Protein AF-A0A4Q4BS29-F1 (afdb_monomer_lite)

Structure (mmCIF, N/CA/C/O backbone):
data_AF-A0A4Q4BS29-F1
#
_entry.id   AF-A0A4Q4BS29-F1
#
loop_
_atom_site.group_PDB
_atom_site.id
_atom_site.type_symbol
_atom_site.label_atom_id
_atom_site.label_alt_id
_atom_site.label_comp_id
_atom_site.label_asym_id
_atom_site.label_entity_id
_atom_site.label_seq_id
_atom_site.pdbx_PDB_ins_code
_atom_site.Cartn_x
_atom_site.Cartn_y
_atom_site.Cartn_z
_atom_site.occupancy
_atom_site.B_iso_or_equiv
_atom_site.auth_seq_id
_atom_site.auth_comp_id
_atom_site.auth_asym_id
_atom_site.auth_atom_id
_atom_site.pdbx_PDB_model_num
ATOM 1 N N . LEU A 1 1 ? -26.589 0.036 13.277 1.00 91.25 1 LEU A N 1
ATOM 2 C CA . LEU A 1 1 ? -25.520 -0.810 12.686 1.00 91.25 1 LEU A CA 1
ATOM 3 C C . LEU A 1 1 ? -24.390 0.120 12.302 1.00 91.25 1 LEU A C 1
ATOM 5 O O . LEU A 1 1 ? -24.646 1.030 11.526 1.00 91.25 1 LEU A O 1
ATOM 9 N N . LEU A 1 2 ? -23.192 -0.095 12.835 1.00 96.00 2 LEU A N 1
ATOM 10 C CA . LEU A 1 2 ? -22.021 0.700 12.477 1.00 96.00 2 LEU A CA 1
ATOM 11 C C . LEU A 1 2 ? -21.311 0.075 11.279 1.00 96.00 2 LEU A C 1
ATOM 13 O O . LEU A 1 2 ? -21.154 -1.146 11.205 1.00 96.00 2 LEU A O 1
ATOM 17 N N . VAL A 1 3 ? -20.894 0.919 10.343 1.00 95.81 3 VAL A N 1
ATOM 18 C CA . VAL A 1 3 ? -20.144 0.510 9.158 1.00 95.81 3 VAL A CA 1
ATOM 19 C C . VAL A 1 3 ? -19.031 1.511 8.873 1.00 95.81 3 VAL A C 1
ATOM 21 O O . VAL A 1 3 ? -19.189 2.705 9.101 1.00 95.81 3 VAL A O 1
ATOM 24 N N . GLN A 1 4 ? -17.917 1.023 8.340 1.00 96.31 4 GLN A N 1
ATOM 25 C CA . GLN A 1 4 ? -16.789 1.837 7.897 1.00 96.31 4 GLN A CA 1
ATOM 26 C C . GLN A 1 4 ? -16.570 1.641 6.400 1.00 96.31 4 GLN A C 1
ATOM 28 O O . GLN A 1 4 ? -16.575 0.509 5.908 1.00 96.31 4 GLN A O 1
ATOM 33 N N . VAL A 1 5 ? -16.344 2.735 5.671 1.00 93.94 5 VAL A N 1
ATOM 34 C CA . VAL A 1 5 ? -15.927 2.676 4.265 1.00 93.94 5 VAL A CA 1
ATOM 35 C C . VAL A 1 5 ? -14.553 2.013 4.181 1.00 93.94 5 VAL A C 1
ATOM 37 O O . VAL A 1 5 ? -13.592 2.450 4.808 1.00 93.94 5 VAL A O 1
ATOM 40 N N . SER A 1 6 ? -14.471 0.934 3.408 1.00 89.62 6 SER A N 1
ATOM 41 C CA . SER A 1 6 ? -13.276 0.083 3.309 1.00 89.62 6 SER A CA 1
ATOM 42 C C . SER A 1 6 ? -12.409 0.374 2.082 1.00 89.62 6 SER A C 1
ATOM 44 O O . SER A 1 6 ? -11.293 -0.139 1.981 1.00 89.62 6 SER A O 1
ATOM 46 N N . GLY A 1 7 ? -12.902 1.195 1.153 1.00 87.12 7 GLY A N 1
ATOM 47 C CA . GLY A 1 7 ? -12.191 1.555 -0.066 1.00 87.12 7 GLY A CA 1
ATOM 48 C C . GLY A 1 7 ? -13.059 2.324 -1.061 1.00 87.12 7 GLY A C 1
ATOM 49 O O . GLY A 1 7 ? -14.243 2.559 -0.803 1.00 87.12 7 GLY A O 1
ATOM 50 N N . PRO A 1 8 ? -12.474 2.716 -2.202 1.00 85.88 8 PRO A N 1
ATOM 51 C CA . PRO A 1 8 ? -13.209 3.371 -3.272 1.00 85.88 8 PRO A CA 1
ATOM 52 C C . PRO A 1 8 ? -14.183 2.407 -3.963 1.00 85.88 8 PRO A C 1
ATOM 54 O O . PRO A 1 8 ? -14.003 1.187 -3.938 1.00 85.88 8 PRO A O 1
ATOM 57 N N . ALA A 1 9 ? -15.195 2.963 -4.628 1.00 83.06 9 ALA A N 1
ATOM 58 C CA . ALA A 1 9 ? -16.068 2.228 -5.537 1.00 83.06 9 ALA A CA 1
ATOM 59 C C . ALA A 1 9 ? -15.922 2.751 -6.963 1.00 83.06 9 ALA A C 1
ATOM 61 O O . ALA A 1 9 ? -15.792 3.952 -7.183 1.00 83.06 9 ALA A O 1
ATOM 62 N N . GLU A 1 10 ? -15.994 1.834 -7.926 1.00 76.69 10 GLU A N 1
ATOM 63 C CA . GLU A 1 10 ? -16.165 2.199 -9.330 1.00 76.69 10 GLU A CA 1
ATOM 64 C C . GLU A 1 10 ? -17.534 2.862 -9.534 1.00 76.69 10 GLU A C 1
ATOM 66 O O . GLU A 1 10 ? -18.508 2.553 -8.837 1.00 76.69 10 GLU A O 1
ATOM 71 N N . GLN A 1 11 ? -17.625 3.731 -10.537 1.00 78.25 11 GLN A N 1
ATOM 72 C CA . GLN A 1 11 ? -18.868 4.409 -10.882 1.00 78.25 11 GLN A CA 1
ATOM 73 C C . GLN A 1 11 ? -20.019 3.406 -11.091 1.00 78.25 11 GLN A C 1
ATOM 75 O O . GLN A 1 11 ? -19.906 2.433 -11.837 1.00 78.25 11 GLN A O 1
ATOM 80 N N . GLY A 1 12 ? -21.145 3.645 -10.413 1.00 83.38 12 GLY A N 1
ATOM 81 C CA . GLY A 1 12 ? -22.334 2.790 -10.479 1.00 83.38 12 GLY A CA 1
ATOM 82 C C . GLY A 1 12 ? -22.303 1.549 -9.576 1.00 83.38 12 GLY A C 1
ATOM 83 O O . GLY A 1 12 ? -23.297 0.826 -9.531 1.00 83.38 12 GLY A O 1
ATOM 84 N N . LYS A 1 13 ? -21.214 1.299 -8.834 1.00 84.81 13 LYS A N 1
ATOM 85 C CA . LYS A 1 13 ? -21.156 0.262 -7.791 1.00 84.81 13 LYS A CA 1
ATOM 86 C C . LYS A 1 13 ? -21.390 0.858 -6.403 1.00 84.81 13 LYS A C 1
ATOM 88 O O . LYS A 1 13 ? -21.114 2.028 -6.153 1.00 84.81 13 LYS A O 1
ATOM 93 N N . ALA A 1 14 ? -21.893 0.032 -5.487 1.00 88.94 14 ALA A N 1
ATOM 94 C CA . ALA A 1 14 ? -22.023 0.410 -4.084 1.00 88.94 14 ALA A CA 1
ATOM 95 C C . ALA A 1 14 ? -20.642 0.605 -3.437 1.00 88.94 14 ALA A C 1
ATOM 97 O O . ALA A 1 14 ? -19.702 -0.136 -3.737 1.00 88.94 14 ALA A O 1
ATOM 98 N N . ILE A 1 15 ? -20.543 1.572 -2.521 1.00 90.56 15 ILE A N 1
ATOM 99 C CA . ILE A 1 15 ? -19.333 1.810 -1.728 1.00 90.56 15 ILE A CA 1
ATOM 100 C C . ILE A 1 15 ? -19.088 0.594 -0.826 1.00 90.56 15 ILE A C 1
ATOM 102 O O . ILE A 1 15 ? -19.989 0.210 -0.074 1.00 90.56 15 ILE A O 1
ATOM 106 N N . PRO A 1 16 ? -17.902 -0.037 -0.885 1.00 91.44 16 PRO A N 1
ATOM 107 C CA . PRO A 1 16 ? -17.624 -1.203 -0.068 1.00 91.44 16 PRO A CA 1
ATOM 108 C C . PRO A 1 16 ? -17.483 -0.787 1.397 1.00 91.44 16 PRO A C 1
ATOM 110 O O . PRO A 1 16 ? -16.627 0.028 1.754 1.00 91.44 16 PRO A O 1
ATOM 113 N N . VAL A 1 17 ? -18.285 -1.395 2.266 1.00 94.69 17 VAL A N 1
ATOM 114 C CA . VAL A 1 17 ? -18.258 -1.145 3.709 1.00 94.69 17 VAL A CA 1
ATOM 115 C C . VAL A 1 17 ? -17.941 -2.411 4.498 1.00 94.69 17 VAL A C 1
ATOM 117 O O . VAL A 1 17 ? -18.191 -3.526 4.043 1.00 94.69 17 VAL A O 1
ATOM 120 N N . THR A 1 18 ? -17.396 -2.235 5.698 1.00 94.88 18 THR A N 1
ATOM 121 C CA . THR A 1 18 ? -17.111 -3.302 6.662 1.00 94.88 18 THR A CA 1
ATOM 122 C C . THR A 1 18 ? -17.767 -2.990 8.002 1.00 94.88 18 THR A C 1
ATOM 124 O O . THR A 1 18 ? -17.827 -1.834 8.411 1.00 94.88 18 THR A O 1
ATOM 127 N N . THR A 1 19 ? -18.235 -4.020 8.704 1.00 95.19 19 THR A N 1
ATOM 128 C CA . THR A 1 19 ? -18.669 -3.917 10.108 1.00 95.19 19 THR A CA 1
ATOM 129 C C . THR A 1 19 ? -17.512 -4.124 11.086 1.00 95.19 19 THR A C 1
ATOM 131 O O . THR A 1 19 ? -17.654 -3.853 12.271 1.00 95.19 19 THR A O 1
ATOM 134 N N . ARG A 1 20 ? -16.354 -4.597 10.603 1.00 94.69 20 ARG A N 1
ATOM 135 C CA . ARG A 1 20 ? -15.110 -4.663 11.381 1.00 94.69 20 ARG A CA 1
ATOM 136 C C . ARG A 1 20 ? -14.442 -3.297 11.338 1.00 94.69 20 ARG A C 1
ATOM 138 O O . ARG A 1 20 ? -13.690 -3.020 10.402 1.00 94.69 20 ARG A O 1
ATOM 145 N N . LEU A 1 21 ? -14.792 -2.453 12.301 1.00 96.25 21 LEU A N 1
ATOM 146 C CA . LEU A 1 21 ? -14.272 -1.096 12.419 1.00 96.25 21 LEU A CA 1
ATOM 147 C C . LEU A 1 21 ? -12.796 -1.123 12.824 1.00 96.25 21 LEU A C 1
ATOM 149 O O . LEU A 1 21 ? -12.373 -1.981 13.595 1.00 96.25 21 LEU A O 1
ATOM 153 N N . LEU A 1 22 ? -12.020 -0.171 12.321 1.00 96.25 22 LEU A N 1
ATOM 154 C CA . LEU A 1 22 ? -10.643 0.077 12.735 1.00 96.25 22 LEU A CA 1
ATOM 155 C C . LEU A 1 22 ? -10.429 1.579 12.904 1.00 96.25 22 LEU A C 1
ATOM 157 O O . LEU A 1 22 ? -10.652 2.348 11.965 1.00 96.25 22 LEU A O 1
ATOM 161 N N . PHE A 1 23 ? -9.922 1.982 14.067 1.00 96.50 23 PHE A N 1
ATOM 162 C CA . PHE A 1 23 ? -9.553 3.370 14.348 1.00 96.50 23 PHE A CA 1
ATOM 163 C C . PHE A 1 23 ? -8.039 3.468 14.319 1.00 96.50 23 PHE A C 1
ATOM 165 O O . PHE A 1 23 ? -7.364 2.939 15.198 1.00 96.50 23 PHE A O 1
ATOM 172 N N . LYS A 1 24 ? -7.503 4.058 13.250 1.00 95.19 24 LYS A N 1
ATOM 173 C CA . LYS A 1 24 ? -6.075 4.016 12.932 1.00 95.19 24 LYS A CA 1
ATOM 174 C C . LYS A 1 24 ? -5.495 5.423 12.888 1.00 95.19 24 LYS A C 1
ATOM 176 O O . LYS A 1 24 ? -5.768 6.169 11.945 1.00 95.19 24 LYS A O 1
ATOM 181 N N . SER A 1 25 ? -4.606 5.707 13.825 1.00 94.62 25 SER A N 1
ATOM 182 C CA . SER A 1 25 ? -3.737 6.882 13.858 1.00 94.62 25 SER A CA 1
ATOM 183 C C . SER A 1 25 ? -2.310 6.511 13.450 1.00 94.62 25 SER A C 1
ATOM 185 O O . SER A 1 25 ? -2.062 5.411 12.942 1.00 94.62 25 SER A O 1
ATOM 187 N N . ARG A 1 26 ? -1.350 7.429 13.626 1.00 91.94 26 ARG A N 1
ATOM 188 C CA . ARG A 1 26 ? 0.071 7.189 13.336 1.00 91.94 26 ARG A CA 1
ATOM 189 C C . ARG A 1 26 ? 0.666 6.108 14.243 1.00 91.94 26 ARG A C 1
ATOM 191 O O . ARG A 1 26 ? 1.385 5.248 13.729 1.00 91.94 26 ARG A O 1
ATOM 198 N N . PHE A 1 27 ? 0.346 6.119 15.536 1.00 95.69 27 PHE A N 1
ATOM 199 C CA . PHE A 1 27 ? 0.975 5.242 16.526 1.00 95.69 27 PHE A CA 1
ATOM 200 C C . PHE A 1 27 ? 0.084 4.071 16.937 1.00 95.69 27 PHE A C 1
ATOM 202 O O . PHE A 1 27 ? 0.600 2.975 17.141 1.00 95.69 27 PHE A O 1
ATOM 209 N N . ALA A 1 28 ? -1.236 4.245 16.955 1.00 97.06 28 ALA A N 1
ATOM 210 C CA . ALA A 1 28 ? -2.178 3.245 17.442 1.00 97.06 28 ALA A CA 1
ATOM 211 C C . ALA A 1 28 ? -3.167 2.740 16.374 1.00 97.06 28 ALA A C 1
ATOM 213 O O . ALA A 1 28 ? -3.501 3.406 15.390 1.00 97.06 28 ALA A O 1
ATOM 214 N N . ILE A 1 29 ? -3.660 1.520 16.590 1.00 97.88 29 ILE A N 1
ATOM 215 C CA . ILE A 1 29 ? -4.875 0.989 15.971 1.00 97.88 29 ILE A CA 1
ATOM 216 C C . ILE A 1 29 ? -5.753 0.437 17.085 1.00 97.88 29 ILE A C 1
ATOM 218 O O . ILE A 1 29 ? -5.352 -0.535 17.721 1.00 97.88 29 ILE A O 1
ATOM 222 N N . ILE A 1 30 ? -6.937 1.008 17.296 1.00 98.38 30 ILE A N 1
ATOM 223 C CA . ILE A 1 30 ? -7.948 0.406 18.171 1.00 98.38 30 ILE A CA 1
ATOM 224 C C . ILE A 1 30 ? -8.767 -0.583 17.349 1.00 98.38 30 ILE A C 1
ATOM 226 O O . ILE A 1 30 ? -9.238 -0.260 16.251 1.00 98.38 30 ILE A O 1
ATOM 230 N N . THR A 1 31 ? -8.910 -1.797 17.878 1.00 97.62 31 THR A N 1
ATOM 231 C CA . THR A 1 31 ? -9.554 -2.931 17.210 1.00 97.62 31 THR A CA 1
ATOM 232 C C . THR A 1 31 ? -10.752 -3.421 18.030 1.00 97.62 31 THR A C 1
ATOM 234 O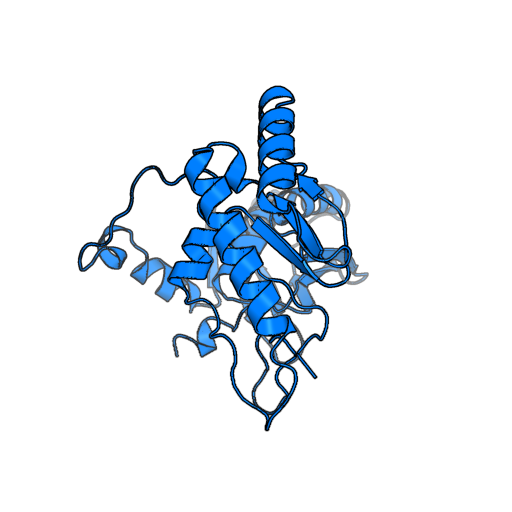 O . THR A 1 31 ? -10.594 -4.295 18.885 1.00 97.62 31 THR A O 1
ATOM 237 N N . PRO A 1 32 ? -11.960 -2.873 17.803 1.00 97.12 32 PRO A N 1
ATOM 238 C CA . PRO A 1 32 ? -13.180 -3.397 18.407 1.00 97.12 32 PRO A CA 1
ATOM 239 C C . PRO A 1 32 ? -13.417 -4.864 18.043 1.00 97.12 32 PRO A C 1
ATOM 241 O O . PRO A 1 32 ? -13.130 -5.286 16.922 1.00 97.12 32 PRO A O 1
ATOM 244 N N . ASP A 1 33 ? -13.932 -5.631 19.003 1.00 94.19 33 ASP A N 1
ATOM 245 C CA . ASP A 1 33 ? -14.229 -7.068 18.909 1.00 94.19 33 ASP A CA 1
ATOM 246 C C . ASP A 1 33 ? -13.013 -7.961 18.588 1.00 94.19 33 ASP A C 1
ATOM 248 O O . ASP A 1 33 ? -13.153 -9.134 18.231 1.00 94.19 33 ASP A O 1
ATOM 252 N N . ALA A 1 34 ? -11.801 -7.421 18.728 1.00 95.19 34 ALA A N 1
ATOM 253 C CA . ALA A 1 34 ? -10.540 -8.130 18.554 1.00 95.19 34 ALA A CA 1
ATOM 254 C C . ALA A 1 34 ? -9.580 -7.731 19.686 1.00 95.19 34 ALA A C 1
ATOM 256 O O . ALA A 1 34 ? -8.701 -6.892 19.471 1.00 95.19 34 ALA A O 1
ATOM 257 N N . PRO A 1 35 ? -9.766 -8.295 20.894 1.00 94.62 35 PRO A N 1
ATOM 258 C CA . PRO A 1 35 ? -9.034 -7.882 22.083 1.00 94.62 35 PRO A CA 1
ATOM 259 C C . PRO A 1 35 ? -7.554 -8.265 22.045 1.00 94.62 35 PRO A C 1
ATOM 261 O O . PRO A 1 35 ? -7.130 -9.169 21.321 1.00 94.62 35 PRO A O 1
ATOM 264 N N . GLY A 1 36 ? -6.778 -7.588 22.890 1.00 96.44 36 GLY A N 1
ATOM 265 C CA . GLY A 1 36 ? -5.349 -7.825 23.083 1.00 96.44 36 GLY A CA 1
ATOM 266 C C . GLY A 1 36 ? -4.488 -6.614 22.734 1.00 96.44 36 GLY A C 1
ATOM 267 O O . GLY A 1 36 ? -4.810 -5.830 21.841 1.00 96.44 36 GLY A O 1
ATOM 268 N N . LEU A 1 37 ? -3.368 -6.485 23.445 1.00 97.81 37 LEU A N 1
ATOM 269 C CA . LEU A 1 37 ? -2.373 -5.435 23.241 1.00 97.81 37 LEU A CA 1
ATOM 270 C C . LEU A 1 37 ? -1.219 -6.007 22.419 1.00 97.81 37 LEU A C 1
ATOM 272 O O . LEU A 1 37 ? -0.559 -6.961 22.827 1.00 97.81 37 LEU A O 1
ATOM 276 N N . ASN A 1 38 ? -0.998 -5.456 21.232 1.00 98.12 38 ASN A N 1
ATOM 277 C CA . ASN A 1 38 ? 0.001 -5.946 20.293 1.00 98.12 38 ASN A CA 1
ATOM 278 C C . ASN A 1 38 ? 0.958 -4.827 19.893 1.00 98.12 38 ASN A C 1
ATOM 280 O O . ASN A 1 38 ? 0.565 -3.677 19.738 1.00 98.12 38 ASN A O 1
ATOM 284 N N . ILE A 1 39 ? 2.215 -5.183 19.639 1.00 98.12 39 ILE A N 1
ATOM 285 C CA . ILE A 1 39 ? 3.243 -4.254 19.159 1.00 98.12 39 ILE A CA 1
ATOM 286 C C . ILE A 1 39 ? 3.752 -4.751 17.810 1.00 98.12 39 ILE A C 1
ATOM 288 O O . ILE A 1 39 ? 4.060 -5.939 17.652 1.00 98.12 39 ILE A O 1
ATOM 292 N N . SER A 1 40 ? 3.862 -3.842 16.840 1.00 95.25 40 SER A N 1
ATOM 293 C CA . SER A 1 40 ? 4.374 -4.109 15.496 1.00 95.25 40 SER A CA 1
ATOM 294 C C . SER A 1 40 ? 5.646 -4.959 15.523 1.00 95.25 40 SER A C 1
ATOM 296 O O . SER A 1 40 ? 6.605 -4.665 16.234 1.00 95.25 40 SER A O 1
ATOM 298 N N . ARG A 1 41 ? 5.693 -5.992 14.673 1.00 94.06 41 ARG A N 1
ATOM 299 C CA . ARG A 1 41 ? 6.863 -6.881 14.526 1.00 94.06 41 ARG A CA 1
ATOM 300 C C . ARG A 1 41 ? 8.094 -6.175 13.941 1.00 94.06 41 ARG A C 1
ATOM 302 O O . ARG A 1 41 ? 9.167 -6.768 13.887 1.00 94.06 41 ARG A O 1
ATOM 309 N N . ARG A 1 42 ? 7.933 -4.944 13.438 1.00 91.06 42 ARG A N 1
ATOM 310 C CA . ARG A 1 42 ? 9.048 -4.112 12.960 1.00 91.06 42 ARG A CA 1
ATOM 311 C C . ARG A 1 42 ? 9.859 -3.518 14.113 1.00 91.06 42 ARG A C 1
ATOM 313 O O . ARG A 1 42 ? 11.041 -3.268 13.920 1.00 91.06 42 ARG A O 1
ATOM 320 N N . ILE A 1 43 ? 9.252 -3.352 15.290 1.00 93.81 43 ILE A N 1
ATOM 321 C CA . ILE A 1 43 ? 9.936 -2.910 16.507 1.00 93.81 43 ILE A CA 1
ATOM 322 C C . ILE A 1 43 ? 10.559 -4.149 17.145 1.00 93.81 43 ILE A C 1
ATOM 324 O O . ILE A 1 43 ? 9.841 -4.997 17.680 1.00 93.81 43 ILE A O 1
ATOM 328 N N . LYS A 1 44 ? 11.878 -4.287 16.998 1.00 95.12 44 LYS A N 1
ATOM 329 C CA . LYS A 1 44 ? 12.651 -5.452 17.456 1.00 95.12 44 LYS A CA 1
ATOM 330 C C . LYS A 1 44 ? 13.441 -5.200 18.737 1.00 95.12 44 LYS A C 1
ATOM 332 O O . LYS A 1 44 ? 13.950 -6.157 19.296 1.00 95.12 44 LYS A O 1
ATOM 337 N N . ASP A 1 45 ? 13.581 -3.940 19.125 1.00 96.19 45 ASP A N 1
ATOM 338 C CA . ASP A 1 45 ? 14.292 -3.544 20.331 1.00 96.19 45 ASP A CA 1
ATOM 339 C C . ASP A 1 45 ? 13.476 -3.943 21.568 1.00 96.19 45 ASP A C 1
ATOM 341 O O . ASP A 1 45 ? 12.322 -3.533 21.699 1.00 96.19 45 ASP A O 1
ATOM 345 N N . ASP A 1 46 ? 14.033 -4.809 22.414 1.00 97.00 46 ASP A N 1
ATOM 346 C CA . ASP A 1 46 ? 13.296 -5.410 23.530 1.00 97.00 46 ASP A CA 1
ATOM 347 C C . ASP A 1 46 ? 12.974 -4.389 24.630 1.00 97.00 46 ASP A C 1
ATOM 349 O O . ASP A 1 46 ? 11.877 -4.438 25.193 1.00 97.00 46 ASP A O 1
ATOM 353 N N . ASP A 1 47 ? 13.866 -3.424 24.869 1.00 97.31 47 ASP A N 1
ATOM 354 C CA . ASP A 1 47 ? 13.662 -2.356 25.852 1.00 97.31 47 ASP A CA 1
ATOM 355 C C . ASP A 1 47 ? 12.509 -1.447 25.408 1.00 97.31 47 ASP A C 1
ATOM 357 O O . ASP A 1 47 ? 11.529 -1.271 26.138 1.00 97.31 47 ASP A O 1
ATOM 361 N N . ARG A 1 48 ? 12.526 -0.993 24.146 1.00 96.94 48 ARG A N 1
ATOM 362 C CA . ARG A 1 48 ? 11.432 -0.196 23.576 1.00 96.94 48 ARG A CA 1
ATOM 363 C C . ARG A 1 48 ? 10.108 -0.950 23.584 1.00 96.94 48 ARG A C 1
ATOM 365 O O . ARG A 1 48 ? 9.049 -0.361 23.796 1.00 96.94 48 ARG A O 1
ATOM 372 N N . ARG A 1 49 ? 10.122 -2.264 23.340 1.00 98.19 49 ARG A N 1
ATOM 373 C CA . ARG A 1 49 ? 8.905 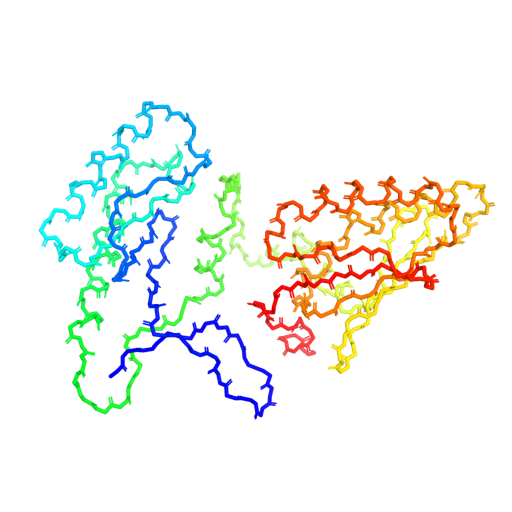-3.091 23.415 1.00 98.19 49 ARG A CA 1
ATOM 374 C C . ARG A 1 49 ? 8.353 -3.162 24.836 1.00 98.19 49 ARG A C 1
ATOM 376 O O . ARG A 1 49 ? 7.133 -3.140 24.981 1.00 98.19 49 ARG A O 1
ATOM 383 N N . ALA A 1 50 ? 9.210 -3.248 25.852 1.00 98.06 50 ALA A N 1
ATOM 384 C CA . ALA A 1 50 ? 8.785 -3.255 27.248 1.00 98.06 50 ALA A CA 1
ATOM 385 C C . ALA A 1 50 ? 8.142 -1.915 27.644 1.00 98.06 50 ALA A C 1
ATOM 387 O O . ALA A 1 50 ? 7.045 -1.907 28.203 1.00 98.06 50 ALA A O 1
ATOM 388 N N . GLU A 1 51 ? 8.762 -0.793 27.267 1.00 98.19 51 GLU A N 1
ATOM 389 C CA . GLU A 1 51 ? 8.216 0.558 27.470 1.00 98.19 51 GLU A CA 1
ATOM 390 C C . GLU A 1 51 ? 6.846 0.726 26.799 1.00 98.19 51 GLU A C 1
ATOM 392 O O . GLU A 1 51 ? 5.862 1.104 27.438 1.00 98.19 51 GLU A O 1
ATOM 397 N N . LEU A 1 52 ? 6.749 0.368 25.515 1.00 98.44 52 LEU A N 1
ATOM 398 C CA . LEU A 1 52 ? 5.503 0.448 24.753 1.00 98.44 52 LEU A CA 1
ATOM 399 C C . LEU A 1 52 ? 4.413 -0.483 25.303 1.00 98.44 52 LEU A C 1
ATOM 401 O O . LEU A 1 52 ? 3.233 -0.151 25.205 1.00 98.44 52 LEU A O 1
ATOM 405 N N . SER A 1 53 ? 4.780 -1.625 25.894 1.00 98.44 53 SER A N 1
ATOM 406 C CA . SER A 1 53 ? 3.825 -2.508 26.574 1.00 98.44 53 SER A CA 1
ATOM 407 C C . SER A 1 53 ? 3.209 -1.817 27.787 1.00 98.44 53 SER A C 1
ATOM 409 O O . SER A 1 53 ? 1.988 -1.808 27.924 1.00 98.44 53 SER A O 1
ATOM 411 N N . ALA A 1 54 ? 4.030 -1.171 28.620 1.00 98.44 54 ALA A N 1
ATOM 412 C CA . ALA A 1 54 ? 3.544 -0.424 29.778 1.00 98.44 54 ALA A CA 1
ATOM 413 C C . ALA A 1 54 ? 2.642 0.754 29.361 1.00 98.44 54 ALA A C 1
ATOM 415 O O . ALA A 1 54 ? 1.585 0.973 29.956 1.00 98.44 54 ALA A O 1
ATOM 416 N N . ILE A 1 55 ? 3.012 1.472 28.293 1.00 98.56 55 ILE A N 1
ATOM 417 C CA . ILE A 1 55 ? 2.195 2.548 27.710 1.00 98.56 55 ILE A CA 1
ATOM 418 C C . ILE A 1 55 ? 0.850 2.010 27.198 1.00 98.56 55 ILE A C 1
ATOM 420 O O . ILE A 1 55 ? -0.194 2.609 27.462 1.00 98.56 55 ILE A O 1
ATOM 424 N N . ALA A 1 56 ? 0.852 0.875 26.492 1.00 98.38 56 ALA A N 1
ATOM 425 C CA . ALA A 1 56 ? -0.364 0.240 25.987 1.00 98.38 56 ALA A CA 1
ATOM 426 C C . ALA A 1 56 ? -1.306 -0.187 27.122 1.00 98.38 56 ALA A C 1
ATOM 428 O O . ALA A 1 56 ? -2.509 0.067 27.046 1.00 98.38 56 ALA A O 1
ATOM 429 N N . GLU A 1 57 ? -0.767 -0.809 28.174 1.00 98.25 57 GLU A N 1
ATOM 430 C CA . GLU A 1 57 ? -1.527 -1.231 29.355 1.00 98.25 57 GLU A CA 1
ATOM 431 C C . GLU A 1 57 ? -2.164 -0.035 30.067 1.00 98.25 57 GLU A C 1
ATOM 433 O O . GL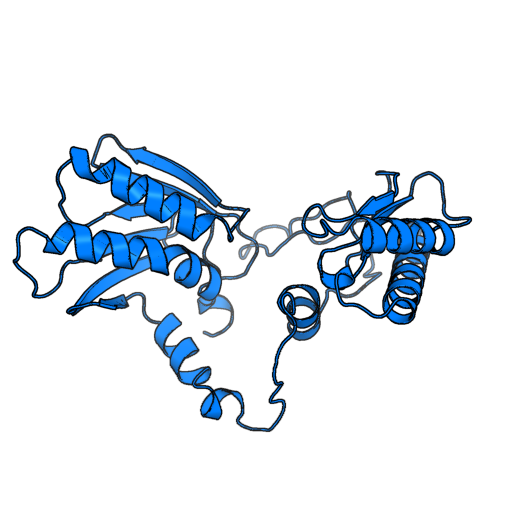U A 1 57 ? -3.360 -0.054 30.359 1.00 98.25 57 GLU A O 1
ATOM 438 N N . ALA A 1 58 ? -1.394 1.033 30.286 1.00 98.00 58 ALA A N 1
ATOM 439 C CA . ALA A 1 58 ? -1.891 2.249 30.918 1.00 98.00 58 ALA A CA 1
ATOM 440 C C . ALA A 1 58 ? -2.958 2.955 30.061 1.00 98.00 58 ALA A C 1
ATOM 442 O O . ALA A 1 58 ? -4.015 3.322 30.573 1.00 98.00 58 ALA A O 1
ATOM 443 N N . GLY A 1 59 ? -2.722 3.113 28.754 1.00 96.81 59 GLY A N 1
ATOM 444 C CA . GLY A 1 59 ? -3.649 3.800 27.845 1.00 96.81 59 GLY A CA 1
ATOM 445 C C . GLY A 1 59 ? -4.977 3.059 27.642 1.00 96.81 59 GLY A C 1
ATOM 446 O O . GLY A 1 59 ? -6.030 3.681 27.463 1.00 96.81 59 GLY A O 1
ATOM 447 N N . MET A 1 60 ? -4.959 1.728 27.730 1.00 97.81 60 MET A N 1
ATOM 448 C CA . MET A 1 60 ? -6.157 0.887 27.624 1.00 97.81 60 MET A CA 1
ATOM 449 C C . MET A 1 60 ? -6.795 0.554 28.981 1.00 97.81 60 MET A C 1
ATOM 451 O O . MET A 1 60 ? -7.807 -0.145 29.022 1.00 97.81 60 MET A O 1
ATOM 455 N N . ALA A 1 61 ? -6.271 1.072 30.096 1.00 96.62 61 ALA A N 1
ATOM 456 C CA . ALA A 1 61 ? -6.819 0.803 31.422 1.00 96.62 61 ALA A CA 1
ATOM 457 C C . ALA A 1 61 ? -8.287 1.261 31.537 1.00 96.62 61 ALA A C 1
ATOM 459 O O . ALA A 1 61 ? -8.627 2.419 31.283 1.00 96.62 61 ALA A O 1
ATOM 460 N N . GLY A 1 62 ? -9.174 0.340 31.920 1.00 94.31 62 GLY A N 1
ATOM 461 C CA . GLY A 1 62 ? -10.615 0.591 32.031 1.00 94.31 62 GLY A CA 1
ATOM 462 C C . GLY A 1 62 ? -11.370 0.621 30.699 1.00 94.31 62 GLY A C 1
ATOM 463 O O . GLY A 1 62 ? -12.539 0.998 30.691 1.00 94.31 62 GLY A O 1
ATOM 464 N N . ALA A 1 63 ? -10.724 0.271 29.582 1.00 94.56 63 ALA A N 1
ATOM 465 C CA . ALA A 1 63 ? -11.418 0.043 28.318 1.00 94.56 63 ALA A CA 1
ATOM 466 C C . ALA A 1 63 ? -12.306 -1.204 28.424 1.00 94.56 63 ALA A C 1
ATOM 468 O O . ALA A 1 63 ? -12.065 -2.081 29.253 1.00 94.56 63 ALA A O 1
ATOM 469 N N . SER A 1 64 ? -13.316 -1.305 27.558 1.00 94.44 64 SER A N 1
ATOM 470 C CA . SER A 1 64 ? -14.076 -2.550 27.402 1.00 94.44 64 SER A CA 1
ATOM 471 C C . SER A 1 64 ? -13.146 -3.713 27.039 1.00 94.44 64 SER A C 1
ATOM 473 O O . SER A 1 64 ? -12.297 -3.563 26.159 1.00 94.44 64 SER A O 1
ATOM 475 N N . ASP A 1 65 ? -13.381 -4.894 27.619 1.00 93.00 65 ASP A N 1
ATOM 476 C CA . ASP A 1 65 ? -12.651 -6.136 27.312 1.00 93.00 65 ASP A CA 1
ATOM 477 C C . ASP A 1 65 ? -12.772 -6.564 25.839 1.00 93.00 65 ASP A C 1
ATOM 479 O O . ASP A 1 65 ? -12.038 -7.435 25.379 1.00 93.00 65 ASP A O 1
ATOM 483 N N . SER A 1 66 ? -13.707 -5.976 25.086 1.00 94.25 66 SER A N 1
ATOM 484 C CA . SER A 1 66 ? -13.846 -6.191 23.644 1.00 94.25 66 SER A CA 1
ATOM 485 C C . SER A 1 66 ? -12.872 -5.366 22.795 1.00 94.25 66 SER A C 1
ATOM 487 O O . SER A 1 66 ? -12.728 -5.653 21.606 1.00 94.25 66 SER A O 1
ATOM 489 N N . LEU A 1 67 ? -12.209 -4.348 23.355 1.00 97.06 67 LEU A N 1
ATOM 490 C CA . LEU A 1 67 ? -11.274 -3.496 22.621 1.00 97.06 67 LEU A CA 1
ATOM 491 C C . LEU A 1 67 ? -9.854 -4.067 22.654 1.00 97.06 67 LEU A C 1
ATOM 493 O O . LEU A 1 67 ? -9.314 -4.407 23.705 1.00 97.06 67 LEU A O 1
ATOM 497 N N . GLY A 1 68 ? -9.218 -4.125 21.487 1.00 98.06 68 GLY A N 1
ATOM 498 C CA . GLY A 1 68 ? -7.778 -4.333 21.362 1.00 98.06 68 GLY A CA 1
ATOM 499 C C . GLY A 1 68 ? -7.037 -3.071 20.938 1.00 98.06 68 GLY A C 1
ATOM 500 O O . GLY A 1 68 ? -7.635 -2.085 20.499 1.00 98.06 68 GLY A O 1
ATOM 501 N N . LEU A 1 69 ? -5.713 -3.130 21.051 1.00 98.56 69 LEU A N 1
ATOM 502 C CA . LEU A 1 69 ? -4.788 -2.084 20.630 1.00 98.56 69 LEU A CA 1
ATOM 503 C C . LEU A 1 69 ? -3.614 -2.713 19.878 1.00 98.56 69 LEU A C 1
ATOM 505 O O . LEU A 1 69 ? -3.025 -3.702 20.317 1.00 98.56 69 LEU A O 1
ATOM 509 N N . ILE A 1 70 ? -3.228 -2.098 18.763 1.00 98.38 70 ILE A N 1
ATOM 510 C CA . ILE A 1 70 ? -1.994 -2.414 18.048 1.00 98.38 70 ILE A CA 1
ATOM 511 C C . ILE A 1 70 ? -1.131 -1.157 17.959 1.00 98.38 70 ILE A C 1
ATOM 513 O O . ILE A 1 70 ? -1.496 -0.203 17.273 1.00 98.38 70 ILE A O 1
ATOM 517 N N . LEU A 1 71 ? 0.045 -1.184 18.580 1.00 98.12 71 LEU A N 1
ATOM 518 C CA . LEU A 1 71 ? 1.071 -0.160 18.409 1.00 98.12 71 LEU A CA 1
ATOM 519 C C . LEU A 1 71 ? 1.844 -0.383 17.107 1.00 98.12 71 LEU A C 1
ATOM 521 O O . LEU A 1 71 ? 2.325 -1.482 16.804 1.00 98.12 71 LEU A O 1
ATOM 525 N N . ARG A 1 72 ? 1.922 0.666 16.293 1.00 95.44 72 ARG A N 1
ATOM 526 C CA . ARG A 1 72 ? 2.454 0.659 14.926 1.00 95.44 72 ARG A CA 1
ATOM 527 C C . ARG A 1 72 ? 3.965 0.894 14.918 1.00 95.44 72 ARG A C 1
ATOM 529 O O . ARG A 1 72 ? 4.554 1.279 15.917 1.00 95.44 72 ARG A O 1
ATOM 536 N N . SER A 1 73 ? 4.617 0.681 13.769 1.00 92.38 73 SER A N 1
ATOM 537 C CA . SER A 1 73 ? 6.066 0.927 13.636 1.00 92.38 73 SER A CA 1
ATOM 538 C C . SER A 1 73 ? 6.467 2.383 13.868 1.00 92.38 73 SER A C 1
ATOM 540 O O . SER A 1 73 ? 7.589 2.621 14.292 1.00 92.38 73 SER A O 1
ATOM 542 N N . GLY A 1 74 ? 5.537 3.330 13.696 1.00 91.62 74 GLY A N 1
ATOM 543 C CA . GLY A 1 74 ? 5.758 4.736 14.031 1.00 91.62 74 GLY A CA 1
ATOM 544 C C . GLY A 1 74 ? 6.128 4.980 15.498 1.00 91.62 74 GLY A C 1
ATOM 545 O O . GLY A 1 74 ? 6.689 6.024 15.787 1.00 91.62 74 GLY A O 1
ATOM 546 N N . CYS A 1 75 ? 5.864 4.033 16.407 1.00 94.12 75 CYS A N 1
ATOM 547 C CA . CYS A 1 75 ? 6.260 4.121 17.815 1.00 94.12 75 CYS A CA 1
ATOM 548 C C . CYS A 1 75 ? 7.764 3.905 18.058 1.00 94.12 75 CYS A C 1
ATOM 550 O O . CYS A 1 75 ? 8.219 4.119 19.180 1.00 94.12 75 CYS A O 1
ATOM 552 N N . LEU A 1 76 ? 8.522 3.439 17.055 1.00 91.44 76 LEU A N 1
ATOM 553 C CA . LEU A 1 76 ? 9.931 3.066 17.224 1.00 91.44 76 LEU A CA 1
ATOM 554 C C . LEU A 1 76 ? 10.779 4.232 17.749 1.00 91.44 76 LEU A C 1
ATOM 556 O O . LEU A 1 76 ? 11.548 4.040 18.680 1.00 91.44 76 LEU A O 1
ATOM 560 N N . GLU A 1 77 ? 10.588 5.420 17.179 1.00 88.75 77 GLU A N 1
ATOM 561 C CA . GLU A 1 77 ? 11.329 6.644 17.525 1.00 88.75 77 GLU A CA 1
ATOM 562 C C . GLU A 1 77 ? 10.404 7.749 18.062 1.00 88.75 77 GLU A C 1
ATOM 564 O O . GLU A 1 77 ? 10.799 8.906 18.177 1.00 88.75 77 GLU A O 1
ATOM 569 N N . ALA A 1 78 ? 9.143 7.414 18.354 1.00 91.50 78 ALA A N 1
ATOM 570 C CA . ALA A 1 78 ? 8.189 8.378 18.885 1.00 91.50 78 ALA A CA 1
ATOM 571 C C . ALA A 1 78 ? 8.445 8.651 20.367 1.00 91.50 78 ALA A C 1
ATOM 573 O O . ALA A 1 78 ? 8.725 7.724 21.130 1.00 91.50 78 ALA A O 1
ATOM 574 N N . GLU A 1 79 ? 8.248 9.907 20.768 1.00 95.06 79 GLU A N 1
ATOM 575 C CA . GLU A 1 79 ? 8.188 10.303 22.171 1.00 95.06 79 GLU A CA 1
ATOM 576 C C . G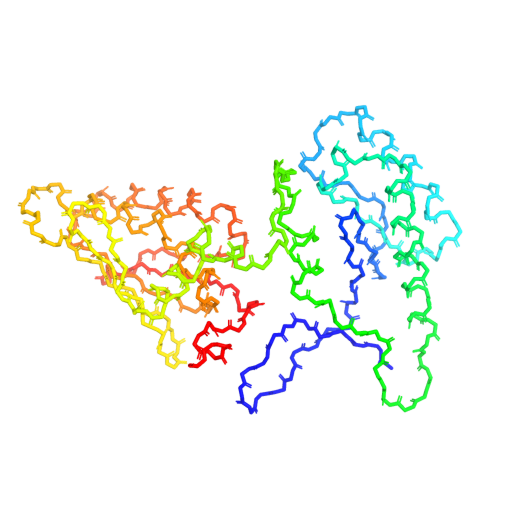LU A 1 79 ? 7.021 9.603 22.881 1.00 95.06 79 GLU A C 1
ATOM 578 O O . GLU A 1 79 ? 5.904 9.543 22.360 1.00 95.06 79 GLU A O 1
ATOM 583 N N . ASP A 1 80 ? 7.269 9.099 24.089 1.00 97.69 80 ASP A N 1
ATOM 584 C CA . ASP A 1 80 ? 6.286 8.337 24.868 1.00 97.69 80 ASP A CA 1
ATOM 585 C C . ASP A 1 80 ? 4.995 9.107 25.102 1.00 97.69 80 ASP A C 1
ATOM 587 O O . ASP A 1 80 ? 3.907 8.559 24.928 1.00 97.69 80 ASP A O 1
ATOM 591 N N . GLN A 1 81 ? 5.114 10.394 25.426 1.00 97.75 81 GLN A N 1
ATOM 592 C CA . GLN A 1 81 ? 3.963 11.253 25.662 1.00 97.75 81 GLN A CA 1
ATOM 593 C C . GLN A 1 81 ? 3.075 11.364 24.414 1.00 97.75 81 GLN A C 1
ATOM 595 O O . GLN A 1 81 ? 1.854 11.266 24.518 1.00 97.75 81 GLN A O 1
ATOM 600 N N . ALA A 1 82 ? 3.676 11.465 23.224 1.00 96.50 82 ALA A N 1
ATOM 601 C CA . ALA A 1 82 ? 2.932 11.504 21.969 1.00 96.50 82 ALA A CA 1
ATOM 602 C C . ALA A 1 82 ? 2.198 10.180 21.692 1.00 96.50 82 ALA A C 1
ATOM 604 O O . ALA A 1 82 ? 1.080 10.187 21.178 1.00 96.50 82 ALA A O 1
ATOM 605 N N . VAL A 1 83 ? 2.793 9.036 22.053 1.00 97.75 83 VAL A N 1
ATOM 606 C CA . VAL A 1 83 ? 2.133 7.724 21.935 1.00 97.75 83 VAL A CA 1
ATOM 607 C C . VAL A 1 83 ? 0.972 7.604 22.927 1.00 97.75 83 VAL A C 1
ATOM 609 O O . VAL A 1 83 ? -0.101 7.136 22.549 1.00 97.75 83 VAL A O 1
ATOM 612 N N . VAL A 1 84 ? 1.157 8.050 24.173 1.00 98.50 84 VAL A N 1
ATOM 613 C CA . VAL A 1 84 ? 0.113 8.053 25.214 1.00 98.50 84 VAL A CA 1
ATOM 614 C C . VAL A 1 84 ? -1.097 8.881 24.777 1.00 98.50 84 VAL A C 1
ATOM 616 O O . VAL A 1 84 ? -2.230 8.398 24.835 1.00 98.50 84 VAL A O 1
ATOM 619 N N . GLU A 1 85 ? -0.864 10.107 24.310 1.00 98.25 85 GLU A N 1
ATOM 620 C CA . GLU A 1 85 ? -1.923 11.010 23.846 1.00 98.25 85 GLU A CA 1
ATOM 621 C C . GLU A 1 85 ? -2.672 10.441 22.636 1.00 98.25 85 GLU A C 1
ATOM 623 O O . GLU A 1 85 ? -3.903 10.486 22.587 1.00 98.25 85 GLU A O 1
ATOM 628 N N . ASP A 1 86 ? -1.950 9.833 21.692 1.00 97.75 86 ASP A N 1
ATOM 629 C CA . ASP A 1 86 ? -2.529 9.216 20.499 1.00 97.75 86 ASP A CA 1
ATOM 630 C C . ASP A 1 86 ? -3.413 8.001 20.836 1.00 97.75 86 ASP A C 1
ATOM 632 O O . ASP A 1 86 ? -4.517 7.872 20.299 1.00 97.75 86 ASP A O 1
ATOM 636 N N . ILE A 1 87 ? -2.991 7.145 21.779 1.00 98.38 87 ILE A N 1
ATOM 637 C CA . ILE A 1 87 ? -3.821 6.035 22.281 1.00 98.38 87 ILE A CA 1
ATOM 638 C C . ILE A 1 87 ? -5.095 6.578 22.929 1.00 98.38 87 ILE A C 1
ATOM 640 O O . ILE A 1 87 ? -6.187 6.107 22.608 1.00 98.38 87 ILE A O 1
ATOM 644 N N . ALA A 1 88 ? -4.971 7.565 23.821 1.00 98.12 88 ALA A N 1
ATOM 645 C CA . ALA A 1 88 ? -6.112 8.138 24.529 1.00 98.12 88 ALA A CA 1
ATOM 646 C C . ALA A 1 88 ? -7.130 8.755 23.556 1.00 98.12 88 ALA A C 1
ATOM 648 O O . ALA A 1 88 ? -8.334 8.505 23.679 1.00 98.12 88 ALA A O 1
ATOM 649 N N . ALA A 1 89 ? -6.653 9.495 22.550 1.00 97.69 89 ALA A N 1
ATOM 650 C CA . ALA A 1 89 ? -7.493 10.086 21.515 1.00 97.69 89 ALA A CA 1
ATOM 651 C C . ALA A 1 89 ? -8.212 9.014 20.681 1.00 97.69 89 ALA A C 1
ATOM 653 O O . ALA A 1 89 ? -9.428 9.089 20.488 1.00 97.69 89 ALA A O 1
ATOM 654 N N . MET A 1 90 ? -7.491 7.985 20.220 1.00 97.50 90 MET A N 1
ATOM 655 C CA . MET A 1 90 ? -8.082 6.920 19.400 1.00 97.50 90 MET A CA 1
ATOM 656 C C . MET A 1 90 ? -9.058 6.046 20.174 1.00 97.50 90 MET A C 1
ATOM 658 O O . MET A 1 90 ? -10.099 5.668 19.634 1.00 97.50 90 MET A O 1
ATOM 662 N N . ARG A 1 91 ? -8.756 5.743 21.436 1.00 97.88 91 ARG A N 1
ATOM 663 C CA . ARG A 1 91 ? -9.668 5.014 22.314 1.00 97.88 91 ARG A CA 1
ATOM 664 C C . ARG A 1 91 ? -10.945 5.812 22.558 1.00 97.88 91 ARG A C 1
ATOM 666 O O . ARG A 1 91 ? -12.025 5.261 22.376 1.00 97.88 91 ARG A O 1
ATOM 673 N N . SER A 1 92 ? -10.824 7.096 22.897 1.00 97.75 92 SER A N 1
ATOM 674 C CA . SER A 1 92 ? -11.984 7.966 23.134 1.00 97.75 92 SER A CA 1
ATOM 675 C C . SER A 1 92 ? -12.882 8.053 21.897 1.00 97.75 92 SER A C 1
ATOM 677 O O . SER A 1 92 ? -14.100 7.931 22.006 1.00 97.75 92 SER A O 1
ATOM 679 N N . LEU A 1 93 ? -12.285 8.195 20.707 1.00 97.50 93 LEU A N 1
ATOM 680 C CA . LEU A 1 93 ? -13.018 8.177 19.440 1.00 97.50 93 LEU A CA 1
ATOM 681 C C . LEU A 1 93 ? -13.742 6.841 19.223 1.00 97.50 93 LEU A C 1
ATOM 683 O O . LEU A 1 93 ? -14.916 6.829 18.859 1.00 97.50 93 LEU A O 1
ATOM 687 N N . ALA A 1 94 ? -13.054 5.721 19.452 1.00 97.50 94 ALA A N 1
ATOM 688 C CA . ALA A 1 94 ? -13.635 4.396 19.288 1.00 97.50 94 ALA A CA 1
ATOM 689 C C . ALA A 1 94 ? -14.817 4.170 20.241 1.00 97.50 94 ALA A C 1
ATOM 691 O O . ALA A 1 94 ? -15.874 3.727 19.803 1.00 97.50 94 ALA A O 1
ATOM 692 N N . GLU A 1 95 ? -14.664 4.505 21.522 1.00 97.19 95 GLU A N 1
ATOM 693 C CA . GLU A 1 95 ? -15.721 4.373 22.530 1.00 97.19 95 GLU A CA 1
ATOM 694 C C . GLU A 1 95 ? -16.934 5.252 22.198 1.00 97.19 95 GLU A C 1
ATOM 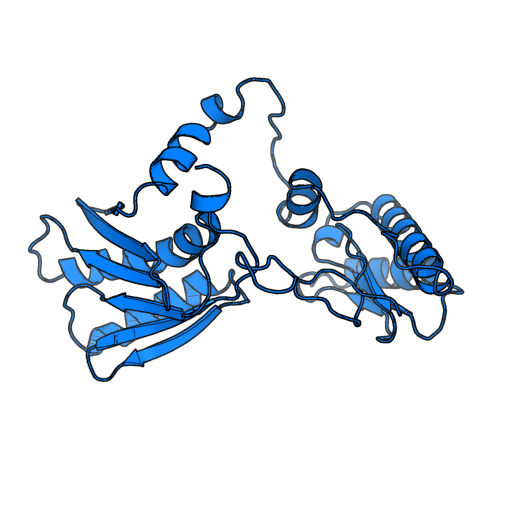696 O O . GLU A 1 95 ? -18.065 4.769 22.261 1.00 97.19 95 GLU A O 1
ATOM 701 N N . ALA A 1 96 ? -16.713 6.500 21.768 1.00 96.81 96 ALA A N 1
ATOM 702 C CA . ALA A 1 96 ? -17.787 7.399 21.352 1.00 96.81 96 ALA A CA 1
ATOM 703 C C . ALA A 1 96 ? -18.577 6.838 20.157 1.00 96.81 96 ALA A C 1
ATOM 705 O O . ALA A 1 96 ? -19.802 6.761 20.210 1.00 96.81 96 ALA A O 1
ATOM 706 N N . VAL A 1 97 ? -17.885 6.375 19.110 1.00 96.75 97 VAL A N 1
ATOM 707 C CA . VAL A 1 97 ? -18.530 5.800 17.917 1.00 96.75 97 VAL A CA 1
ATOM 708 C C . VAL A 1 97 ? -19.265 4.502 18.238 1.00 96.75 97 VAL A C 1
ATOM 710 O O . VAL A 1 97 ? -20.352 4.268 17.721 1.00 96.75 97 VAL A O 1
ATOM 713 N N . LEU A 1 98 ? -18.696 3.646 19.090 1.00 96.06 98 LEU A N 1
ATOM 714 C CA . LEU A 1 98 ? -19.325 2.383 19.483 1.00 96.06 98 LEU A CA 1
ATOM 715 C C . LEU A 1 98 ? -20.558 2.578 20.373 1.00 96.06 98 LEU A C 1
ATOM 717 O O . LEU A 1 98 ? -21.431 1.711 20.383 1.00 96.06 98 LEU A O 1
ATOM 721 N N . ALA A 1 99 ? -20.638 3.689 21.108 1.00 95.06 99 ALA A N 1
ATOM 722 C CA . ALA A 1 99 ? -21.817 4.049 21.888 1.00 95.06 99 ALA A CA 1
ATOM 723 C C . ALA A 1 99 ? -22.954 4.613 21.014 1.00 95.06 99 ALA A C 1
ATOM 725 O O . ALA A 1 99 ? -24.125 4.498 21.386 1.00 95.06 99 ALA A O 1
ATOM 726 N N . ASP A 1 100 ? -22.632 5.177 19.848 1.00 93.94 100 ASP A N 1
ATOM 727 C CA . ASP A 1 100 ? -23.585 5.849 18.964 1.00 93.94 100 ASP A CA 1
ATOM 728 C C . ASP A 1 100 ? -24.258 4.888 17.966 1.00 93.94 100 ASP A C 1
ATOM 730 O O . ASP A 1 100 ? -23.967 4.835 16.770 1.00 93.94 100 ASP A O 1
ATOM 734 N N . ILE A 1 101 ? -25.142 4.033 18.487 1.00 92.56 101 ILE A N 1
ATOM 735 C CA . ILE A 1 101 ? -25.798 2.962 17.711 1.00 92.56 101 ILE A CA 1
ATOM 736 C C . ILE A 1 101 ? -27.281 3.217 17.422 1.00 92.56 101 ILE A C 1
ATOM 738 O O . ILE A 1 101 ? -27.949 2.353 16.838 1.00 92.56 101 ILE A O 1
ATOM 742 N N . SER A 1 102 ? -27.809 4.365 17.842 1.00 92.50 102 SER A N 1
ATOM 743 C CA . SER A 1 102 ? -29.231 4.702 17.773 1.00 92.50 102 SER A CA 1
ATOM 744 C C . SER A 1 102 ? -29.461 5.954 16.945 1.00 92.50 102 SER A C 1
ATOM 746 O O . SER A 1 102 ? -28.796 6.950 17.166 1.00 92.50 102 SER A O 1
ATOM 748 N N . GLY A 1 103 ? -30.470 5.941 16.078 1.00 91.62 103 GLY A N 1
ATOM 749 C CA . GLY A 1 103 ? -30.808 7.100 15.254 1.00 91.62 103 GLY A CA 1
ATOM 750 C C . GLY A 1 103 ? -30.965 6.743 13.777 1.00 91.62 103 GLY A C 1
ATOM 751 O O . GLY A 1 103 ? -30.910 5.561 13.411 1.00 91.62 103 GLY A O 1
ATOM 752 N N . PRO A 1 104 ? -31.243 7.744 12.925 1.00 95.25 104 PRO A N 1
ATOM 753 C CA . PRO A 1 104 ? -31.228 7.571 11.478 1.00 95.25 104 PRO A CA 1
ATOM 754 C C . PRO A 1 104 ? -29.795 7.334 10.962 1.00 95.25 104 PRO A C 1
ATOM 756 O O . PRO A 1 104 ? -28.832 7.584 11.678 1.00 95.25 104 PRO A O 1
ATOM 759 N N . PRO A 1 105 ? -29.621 6.866 9.713 1.00 94.38 105 PRO A N 1
ATOM 760 C CA . PRO A 1 105 ? -28.300 6.791 9.099 1.00 94.38 105 PRO A CA 1
ATOM 761 C C . PRO A 1 105 ? -27.643 8.174 9.019 1.00 94.38 105 PRO A C 1
ATOM 763 O O . PRO A 1 105 ? -28.196 9.082 8.397 1.00 94.38 105 PRO A O 1
ATOM 766 N N . GLU A 1 106 ? -26.453 8.306 9.597 1.00 95.00 106 GLU A N 1
ATOM 767 C CA . GLU A 1 106 ? -25.668 9.538 9.577 1.00 95.00 106 GLU A CA 1
ATOM 768 C C . GLU A 1 106 ? -24.162 9.264 9.505 1.00 95.00 106 GLU A C 1
ATOM 770 O O . GLU A 1 106 ? -23.699 8.129 9.652 1.00 95.00 106 GLU A O 1
ATOM 775 N N . LEU A 1 107 ? -23.396 10.317 9.226 1.00 95.69 107 LEU A N 1
ATOM 776 C CA . LEU A 1 107 ? -21.942 10.277 9.251 1.00 95.69 107 LEU A CA 1
ATOM 777 C C . LEU A 1 107 ? -21.460 10.577 10.673 1.00 95.69 107 LEU A C 1
ATOM 779 O O . LEU A 1 107 ? -21.635 11.693 11.148 1.00 95.69 107 LEU A O 1
ATOM 783 N N . LEU A 1 108 ? -20.823 9.598 11.318 1.00 96.06 108 LEU A N 1
ATOM 784 C CA . LEU A 1 108 ? -20.285 9.763 12.674 1.00 96.06 108 LEU A CA 1
ATOM 785 C C . LEU A 1 108 ? -18.867 10.349 12.686 1.00 96.06 108 LEU A C 1
ATOM 787 O O . LEU A 1 108 ? -18.524 11.139 13.559 1.00 96.06 108 LEU A O 1
ATOM 791 N N . VAL A 1 109 ? -18.027 9.938 11.731 1.00 95.50 109 VAL A N 1
ATOM 792 C CA . VAL A 1 109 ? -16.618 10.349 11.640 1.00 95.50 109 VAL A CA 1
ATOM 793 C C . VAL A 1 109 ? -16.242 10.528 10.178 1.00 95.50 109 VAL A C 1
ATOM 795 O O . VAL A 1 109 ? -16.441 9.616 9.370 1.00 95.50 109 VAL A O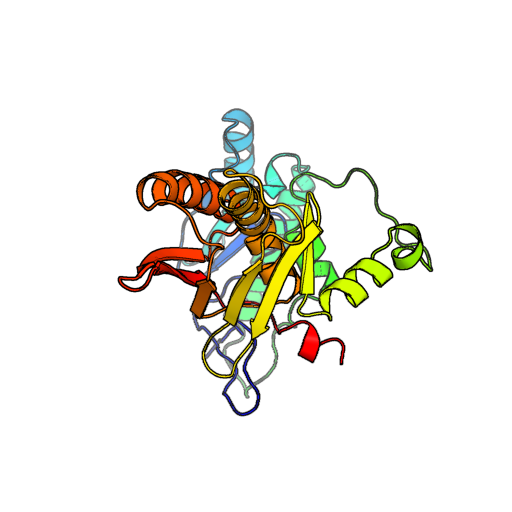 1
ATOM 798 N N . ASP A 1 110 ? -15.665 11.681 9.851 1.00 94.25 110 ASP A N 1
ATOM 799 C CA . ASP A 1 110 ? -15.087 11.935 8.536 1.00 94.25 110 ASP A CA 1
ATOM 800 C C . ASP A 1 110 ? -13.904 11.003 8.234 1.00 94.25 110 ASP A C 1
ATOM 802 O O . ASP A 1 110 ? -13.142 10.579 9.107 1.00 94.25 110 ASP A O 1
ATOM 806 N N . GLY A 1 111 ? -13.729 10.690 6.951 1.00 89.00 111 GLY A N 1
ATOM 807 C CA . GLY A 1 111 ? -12.530 10.000 6.489 1.00 89.00 111 GLY A CA 1
ATOM 808 C C . GLY A 1 111 ? -11.286 10.894 6.614 1.00 89.00 111 GLY A C 1
ATOM 809 O O . GLY A 1 111 ? -11.395 12.114 6.499 1.00 89.00 111 GLY A O 1
ATOM 810 N N . PRO A 1 112 ? -10.088 10.309 6.798 1.00 90.25 112 PRO A N 1
ATOM 811 C CA . PRO A 1 112 ? -8.848 11.079 6.838 1.00 90.25 112 PRO A CA 1
ATOM 812 C C . PRO A 1 112 ? -8.599 11.792 5.504 1.00 90.25 112 PRO A C 1
ATOM 814 O O . PRO A 1 112 ? -8.843 11.227 4.432 1.00 90.25 112 PRO A O 1
ATOM 817 N N . SER A 1 113 ? -8.046 13.004 5.560 1.00 90.25 113 SER A N 1
ATOM 818 C CA . SER A 1 113 ? -7.591 13.713 4.364 1.00 90.25 113 SER A CA 1
ATOM 819 C C . SER A 1 113 ? -6.373 13.024 3.730 1.00 90.25 113 SER A C 1
ATOM 821 O O . SER A 1 113 ? -5.727 12.158 4.328 1.00 90.25 113 SER A O 1
ATOM 823 N N . ALA A 1 114 ? -6.005 13.433 2.511 1.00 86.62 114 ALA A N 1
ATOM 824 C CA . ALA A 1 114 ? -4.778 12.953 1.872 1.00 86.62 114 ALA A CA 1
ATOM 825 C C . ALA A 1 114 ? -3.526 13.262 2.717 1.00 86.62 114 ALA A C 1
ATOM 827 O O . ALA A 1 114 ? -2.624 12.428 2.799 1.00 86.62 114 ALA A O 1
ATOM 828 N N . HIS A 1 115 ? -3.505 14.422 3.382 1.00 87.00 115 HIS A N 1
ATOM 829 C CA . HIS A 1 115 ? -2.435 14.805 4.300 1.00 87.00 115 HIS A CA 1
ATOM 830 C C . HIS A 1 115 ? -2.392 13.876 5.519 1.00 87.00 115 HIS A C 1
ATOM 832 O O . HIS A 1 115 ? -1.331 13.346 5.840 1.00 87.00 115 HIS A O 1
ATOM 838 N N . ASP A 1 116 ? -3.539 13.600 6.145 1.00 89.38 116 ASP A N 1
ATOM 839 C CA . ASP A 1 116 ? -3.610 12.714 7.316 1.00 89.38 116 ASP A CA 1
ATOM 840 C C . ASP A 1 116 ? -3.149 11.299 6.968 1.00 89.38 116 ASP A C 1
ATOM 842 O O . ASP A 1 116 ? -2.375 10.688 7.704 1.00 89.38 116 ASP A O 1
ATOM 846 N N . LEU A 1 117 ? -3.575 10.781 5.812 1.00 89.12 117 LEU A N 1
ATOM 847 C CA . LEU A 1 117 ? -3.137 9.482 5.303 1.00 89.12 117 LEU A CA 1
ATOM 848 C C . LEU A 1 117 ? -1.622 9.441 5.075 1.00 89.12 117 LEU A C 1
ATOM 850 O O . LEU A 1 117 ? -0.977 8.475 5.490 1.00 89.12 117 LEU A O 1
ATOM 854 N N . ALA A 1 118 ? -1.054 10.470 4.440 1.00 87.94 118 ALA A N 1
ATOM 855 C CA . ALA A 1 118 ? 0.380 10.555 4.180 1.00 87.94 118 ALA A CA 1
ATOM 856 C C . ALA A 1 118 ? 1.181 10.652 5.486 1.00 87.94 118 ALA A C 1
ATOM 858 O O . ALA A 1 118 ? 2.091 9.854 5.708 1.00 87.94 118 ALA A O 1
ATOM 859 N N . PHE A 1 119 ? 0.792 11.547 6.396 1.00 85.06 119 PHE A N 1
ATOM 860 C CA . PHE A 1 119 ? 1.445 11.717 7.694 1.00 85.06 119 PHE A CA 1
ATOM 861 C C . PHE A 1 119 ? 1.402 10.430 8.533 1.00 85.06 119 PHE A C 1
ATOM 863 O O . PHE A 1 119 ? 2.352 10.070 9.230 1.00 85.06 119 PHE A O 1
ATOM 870 N N . ARG A 1 120 ? 0.295 9.693 8.433 1.00 88.88 120 ARG A N 1
ATOM 871 C CA . ARG A 1 120 ? 0.071 8.434 9.141 1.00 88.88 120 ARG A CA 1
ATOM 872 C C . ARG A 1 120 ? 0.868 7.256 8.581 1.00 88.88 120 ARG A C 1
ATOM 874 O O . ARG A 1 120 ? 1.200 6.348 9.351 1.00 88.88 120 ARG A O 1
ATOM 881 N N . ASP A 1 121 ? 1.068 7.192 7.265 1.00 85.56 121 ASP A N 1
ATOM 882 C CA . ASP A 1 121 ? 1.548 5.980 6.585 1.00 85.56 121 ASP A CA 1
ATOM 883 C C . ASP A 1 121 ? 2.905 6.127 5.882 1.00 85.56 121 ASP A C 1
ATOM 885 O O . ASP A 1 121 ? 3.500 5.097 5.565 1.00 85.56 121 ASP A O 1
ATOM 889 N N . TRP A 1 122 ? 3.394 7.343 5.608 1.00 85.12 122 TRP A N 1
ATOM 890 C CA . TRP A 1 122 ? 4.614 7.573 4.807 1.00 85.12 122 TRP A CA 1
ATOM 891 C C . TRP A 1 122 ? 5.803 8.112 5.609 1.00 85.12 122 TRP A C 1
ATOM 893 O O . TRP A 1 122 ? 6.902 8.169 5.073 1.00 85.12 122 TRP A O 1
ATOM 903 N N . LEU A 1 123 ? 5.611 8.462 6.883 1.00 81.81 123 LEU A N 1
ATOM 904 C CA . LEU A 1 123 ? 6.654 9.020 7.759 1.00 81.81 123 LEU A CA 1
ATOM 905 C C . LEU A 1 123 ? 7.434 7.952 8.543 1.00 81.81 123 LEU A C 1
ATOM 907 O O . LEU A 1 123 ? 7.872 8.197 9.667 1.00 81.81 123 LEU A O 1
ATOM 911 N N . ASP A 1 124 ? 7.543 6.753 7.972 1.00 76.62 124 ASP A N 1
ATOM 912 C CA . ASP A 1 124 ? 8.382 5.661 8.470 1.00 76.62 124 ASP A CA 1
ATOM 913 C C . ASP A 1 124 ? 9.300 5.189 7.320 1.00 76.62 124 ASP A C 1
ATOM 915 O O . ASP A 1 124 ? 8.813 4.514 6.399 1.00 76.62 124 ASP A O 1
ATOM 919 N N . PRO A 1 125 ? 10.598 5.557 7.333 1.00 74.50 125 PRO A N 1
ATOM 920 C CA . PRO A 1 125 ? 11.296 6.315 8.384 1.00 74.50 125 PRO A CA 1
ATOM 921 C C . PRO A 1 125 ? 10.876 7.795 8.450 1.00 74.50 125 PRO A C 1
ATOM 923 O O . PRO A 1 125 ? 10.184 8.290 7.558 1.00 74.50 125 PRO A O 1
ATOM 926 N N . ALA A 1 126 ? 11.287 8.494 9.515 1.00 75.50 126 ALA A N 1
ATOM 927 C CA . ALA A 1 126 ? 11.025 9.923 9.672 1.00 75.50 126 ALA A CA 1
ATOM 928 C C . ALA A 1 126 ? 11.532 10.727 8.459 1.00 75.50 126 ALA A C 1
ATOM 930 O O . ALA A 1 126 ? 12.538 10.375 7.847 1.00 75.50 126 ALA A O 1
ATOM 931 N N . VAL A 1 127 ? 10.811 11.795 8.104 1.00 81.81 127 VAL A N 1
ATOM 932 C CA . VAL A 1 127 ? 11.242 12.710 7.038 1.00 81.81 127 VAL A CA 1
ATOM 933 C C . VAL A 1 127 ? 12.356 13.615 7.544 1.00 81.81 127 VAL A C 1
ATOM 935 O O . VAL A 1 127 ? 12.262 14.145 8.650 1.00 81.81 127 VAL A O 1
ATOM 938 N N . ASP A 1 128 ? 13.376 13.808 6.714 1.00 84.19 128 ASP A N 1
ATOM 939 C CA . ASP A 1 128 ? 14.502 14.692 7.027 1.00 84.19 128 ASP A CA 1
ATOM 940 C C . ASP A 1 128 ? 14.121 16.179 6.908 1.00 84.19 128 ASP A C 1
ATOM 942 O O . ASP A 1 128 ? 14.628 17.013 7.655 1.00 84.19 128 ASP A O 1
ATOM 946 N N . ASP A 1 129 ? 13.225 16.511 5.971 1.00 85.94 129 ASP A N 1
ATOM 947 C CA . ASP A 1 129 ? 12.772 17.876 5.680 1.00 85.94 129 ASP A CA 1
ATOM 948 C C . ASP A 1 129 ? 11.319 17.885 5.166 1.00 85.94 129 ASP A C 1
ATOM 950 O O . ASP A 1 129 ? 10.834 16.894 4.608 1.00 85.94 129 ASP A O 1
ATOM 954 N N . ALA A 1 130 ? 10.615 19.004 5.356 1.00 86.88 130 ALA A N 1
ATOM 955 C CA . ALA A 1 130 ? 9.235 19.200 4.920 1.00 86.88 130 ALA A CA 1
ATOM 956 C C . ALA A 1 130 ? 9.033 20.599 4.313 1.00 86.88 130 ALA A C 1
ATOM 958 O O . ALA A 1 130 ? 8.934 21.600 5.023 1.00 86.88 130 ALA A O 1
ATOM 959 N N . ASP A 1 131 ? 8.887 20.657 2.988 1.00 90.62 131 ASP A N 1
ATOM 960 C CA . ASP A 1 131 ? 8.608 21.896 2.259 1.00 90.62 131 ASP A CA 1
ATOM 961 C C . ASP A 1 131 ? 7.096 22.091 2.052 1.00 90.62 131 ASP A C 1
ATOM 963 O O . ASP A 1 131 ? 6.470 21.492 1.174 1.00 90.62 131 ASP A O 1
ATOM 967 N N . THR A 1 132 ? 6.511 22.954 2.881 1.00 88.81 132 THR A N 1
ATOM 968 C CA . THR A 1 132 ? 5.093 23.353 2.817 1.00 88.81 132 THR A CA 1
ATOM 969 C C . THR A 1 132 ? 4.890 24.708 2.135 1.00 88.81 132 THR A C 1
ATOM 971 O O . THR A 1 132 ? 3.781 25.246 2.131 1.00 88.81 132 THR A O 1
ATOM 974 N N . GLY A 1 133 ? 5.957 25.282 1.570 1.00 92.81 133 GLY A N 1
ATOM 975 C CA . GLY A 1 133 ? 5.898 26.575 0.909 1.00 92.81 133 GLY A CA 1
ATOM 976 C C . GLY A 1 133 ? 5.084 26.531 -0.388 1.00 92.81 133 GLY A C 1
ATOM 977 O O . GLY A 1 133 ? 4.925 25.466 -0.992 1.00 92.81 133 GLY A O 1
ATOM 978 N N . PRO A 1 134 ? 4.615 27.692 -0.878 1.00 92.31 134 PRO A N 1
ATOM 979 C CA . PRO A 1 134 ? 4.049 27.777 -2.221 1.00 92.31 134 PRO A CA 1
ATOM 980 C C . PRO A 1 134 ? 5.072 27.259 -3.239 1.00 92.31 134 PRO A C 1
ATOM 982 O O . PRO A 1 134 ? 6.276 27.429 -3.038 1.00 92.31 134 PRO A O 1
ATOM 985 N N . GLU A 1 135 ? 4.605 26.618 -4.307 1.00 92.94 135 GLU A N 1
ATOM 986 C CA . GLU A 1 135 ? 5.437 26.041 -5.378 1.00 92.94 135 GLU A CA 1
ATOM 987 C C . GLU A 1 135 ? 6.399 24.914 -4.943 1.00 92.94 135 GLU A C 1
ATOM 989 O O . GLU A 1 135 ? 7.386 24.621 -5.624 1.00 92.94 135 GLU A O 1
ATOM 994 N N . SER A 1 136 ? 6.169 24.276 -3.787 1.00 94.19 136 SER A N 1
ATOM 995 C CA . SER A 1 136 ? 7.006 23.144 -3.363 1.00 94.19 136 SER A CA 1
ATOM 996 C C . SER A 1 136 ? 6.951 21.991 -4.371 1.00 94.19 136 SER A C 1
ATOM 998 O O . SER A 1 136 ? 7.951 21.314 -4.596 1.00 94.19 136 SER A O 1
ATOM 1000 N N . PHE A 1 137 ? 5.822 21.797 -5.056 1.00 94.00 137 PHE A N 1
ATOM 1001 C CA . PHE A 1 137 ? 5.686 20.744 -6.061 1.00 94.00 137 PHE A CA 1
ATOM 1002 C C . PHE A 1 137 ? 6.603 20.979 -7.262 1.00 94.00 137 PHE A C 1
ATOM 1004 O O . PHE A 1 137 ? 7.282 20.047 -7.686 1.00 94.00 137 PHE A O 1
ATOM 1011 N N . GLU A 1 138 ? 6.686 22.208 -7.762 1.00 94.69 138 GLU A N 1
ATOM 1012 C CA . GLU A 1 138 ? 7.575 22.597 -8.856 1.00 94.69 138 GLU A CA 1
ATOM 1013 C C . GLU A 1 138 ? 9.044 22.490 -8.433 1.00 94.69 138 GLU A C 1
ATOM 1015 O O . GLU A 1 138 ? 9.853 21.894 -9.143 1.00 94.69 138 GLU A O 1
ATOM 1020 N N . ARG A 1 139 ? 9.397 23.001 -7.241 1.00 95.00 139 ARG A N 1
ATOM 1021 C CA . ARG A 1 139 ? 10.775 22.909 -6.717 1.00 95.00 139 ARG A CA 1
ATOM 1022 C C . ARG A 1 139 ? 11.277 21.470 -6.626 1.00 95.00 139 ARG A C 1
ATOM 1024 O O . ARG A 1 139 ? 12.451 21.221 -6.893 1.00 95.00 139 ARG A O 1
ATOM 1031 N N . HIS A 1 140 ? 10.398 20.543 -6.249 1.00 94.81 140 HIS A N 1
ATOM 1032 C CA . HIS A 1 140 ? 10.730 19.129 -6.050 1.00 94.81 140 HIS A CA 1
ATOM 1033 C C . HIS A 1 140 ? 10.394 18.242 -7.260 1.00 94.81 140 HIS A C 1
ATOM 1035 O O . HIS A 1 140 ? 10.502 17.019 -7.170 1.00 94.81 140 HIS A O 1
ATOM 1041 N N . GLY A 1 141 ? 9.998 18.823 -8.399 1.00 95.56 141 GLY A N 1
ATOM 1042 C CA . GLY A 1 141 ? 9.708 18.086 -9.635 1.00 95.56 141 GLY A CA 1
ATOM 1043 C C . GLY A 1 141 ? 8.458 17.192 -9.575 1.00 95.56 141 GLY A C 1
ATOM 1044 O O . GLY A 1 141 ? 8.314 16.247 -10.357 1.00 95.56 141 GLY A O 1
ATOM 1045 N N . VAL A 1 142 ? 7.574 17.422 -8.600 1.00 94.25 142 VAL A N 1
ATOM 1046 C CA . VAL A 1 142 ? 6.356 16.629 -8.378 1.00 94.25 142 VAL A CA 1
ATOM 1047 C C . VAL A 1 142 ? 5.383 16.828 -9.535 1.00 94.25 142 VAL A C 1
ATOM 1049 O O . VAL A 1 142 ? 4.782 15.857 -9.992 1.00 94.25 142 VAL A O 1
ATOM 1052 N N . THR A 1 143 ? 5.253 18.054 -10.042 1.00 93.00 143 THR A N 1
ATOM 1053 C CA . THR A 1 143 ? 4.348 18.384 -11.151 1.00 93.00 143 THR A CA 1
ATOM 1054 C C . THR A 1 143 ? 4.744 17.637 -12.429 1.00 93.00 143 THR A C 1
ATOM 1056 O O . THR A 1 143 ? 3.909 16.992 -13.065 1.00 93.00 143 THR A O 1
ATOM 1059 N N . GLU A 1 144 ? 6.032 17.616 -12.766 1.00 94.06 144 GLU A N 1
ATOM 1060 C CA . GLU A 1 144 ? 6.582 16.882 -13.908 1.00 94.06 144 GLU A CA 1
ATOM 1061 C C . GLU A 1 144 ? 6.438 15.369 -13.728 1.00 94.06 144 GLU A C 1
ATOM 1063 O O . GLU A 1 144 ? 6.125 14.646 -14.679 1.00 94.06 144 GLU A O 1
ATOM 1068 N N . ALA A 1 145 ? 6.637 14.874 -12.503 1.00 94.75 145 ALA A N 1
ATOM 1069 C CA . ALA A 1 145 ? 6.418 13.470 -12.186 1.00 94.75 145 ALA A CA 1
ATOM 1070 C C . ALA A 1 145 ? 4.945 13.076 -12.375 1.00 94.75 145 ALA A C 1
ATOM 1072 O O . ALA A 1 145 ? 4.677 12.029 -12.962 1.00 94.75 145 ALA A O 1
ATOM 1073 N N . LEU A 1 146 ? 3.996 13.909 -11.935 1.00 93.56 146 LEU A N 1
ATOM 1074 C CA . LEU A 1 146 ? 2.562 13.686 -12.135 1.00 93.56 146 LEU A CA 1
ATOM 1075 C C . LEU A 1 146 ? 2.197 13.662 -13.620 1.00 93.56 146 LEU A C 1
ATOM 1077 O O . LEU A 1 146 ? 1.504 12.744 -14.053 1.00 93.56 146 LEU A O 1
ATOM 1081 N N . GLU A 1 147 ? 2.710 14.604 -14.409 1.00 92.50 147 GLU A N 1
ATOM 1082 C CA . GLU A 1 147 ? 2.451 14.641 -15.850 1.00 92.50 147 GLU A CA 1
ATOM 1083 C C . GLU A 1 147 ? 3.031 13.402 -16.557 1.00 92.50 147 GLU A C 1
ATOM 1085 O O . GLU A 1 147 ? 2.356 12.750 -17.353 1.00 92.50 147 GLU A O 1
ATOM 1090 N N . SER A 1 148 ? 4.241 12.975 -16.181 1.00 93.94 148 SER A N 1
ATOM 1091 C CA . SER A 1 148 ? 4.845 11.728 -16.672 1.00 93.94 148 SER A CA 1
ATOM 1092 C C . SER A 1 148 ? 3.996 10.489 -16.349 1.00 93.94 148 SER A C 1
ATOM 1094 O O . SER A 1 148 ? 3.891 9.568 -17.165 1.00 93.94 148 SER A O 1
ATOM 1096 N N . LEU A 1 149 ? 3.328 10.463 -15.188 1.00 95.62 149 LEU A N 1
ATOM 1097 C CA . LEU A 1 149 ? 2.451 9.358 -14.791 1.00 95.62 149 LEU A CA 1
ATOM 1098 C C . LEU A 1 149 ? 1.174 9.252 -15.642 1.00 95.62 149 LEU A C 1
ATOM 1100 O O . LEU A 1 149 ? 0.591 8.166 -15.697 1.00 95.62 149 LEU A O 1
ATOM 1104 N N . ARG A 1 150 ? 0.753 10.328 -16.322 1.00 92.94 150 ARG A N 1
ATOM 1105 C CA . ARG A 1 150 ? -0.407 10.313 -17.236 1.00 92.94 150 ARG A CA 1
ATOM 1106 C C . ARG A 1 150 ? -0.108 9.569 -18.530 1.00 92.94 150 ARG A C 1
ATOM 1108 O O . ARG A 1 150 ? -1.012 9.010 -19.146 1.00 92.94 150 ARG A O 1
ATOM 1115 N N . SER A 1 151 ? 1.161 9.521 -18.927 1.00 95.00 151 SER A N 1
ATOM 1116 C CA . SER A 1 151 ? 1.581 8.717 -20.065 1.00 95.00 151 SER A CA 1
ATOM 1117 C C . SER A 1 151 ? 1.530 7.222 -19.716 1.00 95.00 151 SER A C 1
ATOM 1119 O O . SER A 1 151 ? 2.051 6.811 -18.666 1.00 95.00 151 SER A O 1
ATOM 1121 N N . PRO A 1 152 ? 0.975 6.371 -20.603 1.00 96.50 152 PRO A N 1
ATOM 1122 C CA . PRO A 1 152 ? 1.106 4.925 -20.463 1.00 96.50 152 PRO A CA 1
ATOM 1123 C C . PRO A 1 152 ? 2.555 4.470 -20.691 1.00 96.50 152 PRO A C 1
ATOM 1125 O O . PRO A 1 152 ? 2.936 3.400 -20.227 1.00 96.50 152 PRO A O 1
ATOM 1128 N N . ARG A 1 153 ? 3.387 5.274 -21.371 1.00 97.81 153 ARG A N 1
ATOM 1129 C CA . ARG A 1 153 ? 4.794 4.961 -21.643 1.00 97.81 153 ARG A CA 1
ATOM 1130 C C . ARG A 1 153 ? 5.680 5.338 -20.460 1.00 97.81 153 ARG A C 1
ATOM 1132 O O . ARG A 1 153 ? 5.796 6.509 -20.111 1.00 97.81 153 ARG A O 1
ATOM 1139 N N . VAL A 1 154 ? 6.408 4.358 -19.943 1.00 98.00 154 VAL A N 1
ATOM 1140 C CA . VAL A 1 154 ? 7.433 4.520 -18.912 1.00 98.00 154 VAL A CA 1
ATOM 1141 C C . VAL A 1 154 ? 8.809 4.288 -19.526 1.00 98.00 154 VAL A C 1
ATOM 1143 O O . VAL A 1 154 ? 9.095 3.199 -20.022 1.00 98.00 154 VAL A O 1
ATOM 1146 N N . ALA A 1 155 ? 9.670 5.304 -19.488 1.00 97.25 155 ALA A N 1
ATOM 1147 C CA . ALA A 1 155 ? 11.065 5.164 -19.896 1.00 97.25 155 ALA A CA 1
ATOM 1148 C C . ALA A 1 155 ? 11.852 4.326 -18.875 1.00 97.25 155 ALA A C 1
ATOM 1150 O O . ALA A 1 155 ? 11.703 4.507 -17.667 1.00 97.25 155 ALA A O 1
ATOM 1151 N N . LEU A 1 156 ? 12.700 3.428 -19.374 1.00 96.88 156 LEU A N 1
ATOM 1152 C CA . LEU A 1 156 ? 13.626 2.610 -18.594 1.00 96.88 156 LEU A CA 1
ATOM 1153 C C . LEU A 1 156 ? 15.070 2.909 -19.038 1.00 96.88 156 LEU A C 1
ATOM 1155 O O . LEU A 1 156 ? 15.318 3.692 -19.960 1.00 96.88 156 LEU A O 1
ATOM 1159 N N . GLU A 1 157 ? 16.044 2.285 -18.376 1.00 91.19 157 GLU A N 1
ATOM 1160 C CA . GLU A 1 157 ? 17.463 2.429 -18.716 1.00 91.19 157 GLU A CA 1
ATOM 1161 C C . GLU A 1 157 ? 17.766 2.011 -20.170 1.00 91.19 157 GLU A C 1
ATOM 1163 O O . GLU A 1 157 ? 17.072 1.187 -20.767 1.00 91.19 157 GLU A O 1
ATOM 1168 N N . ALA A 1 158 ? 18.835 2.575 -20.746 1.00 89.31 158 ALA A N 1
ATOM 1169 C CA . ALA A 1 158 ? 19.345 2.233 -22.081 1.00 89.31 158 ALA A CA 1
ATOM 1170 C C . ALA A 1 158 ? 18.328 2.356 -23.244 1.00 89.31 158 ALA A C 1
ATOM 1172 O O . ALA A 1 158 ? 18.501 1.742 -24.294 1.00 89.31 158 ALA A O 1
ATOM 1173 N N . GLY A 1 159 ? 17.278 3.171 -23.084 1.00 93.06 159 GLY A N 1
ATOM 1174 C CA . GLY A 1 159 ? 16.257 3.393 -24.115 1.00 93.06 159 GLY A CA 1
ATOM 1175 C C . GLY A 1 159 ? 15.170 2.315 -24.174 1.00 93.06 159 GLY A C 1
ATOM 1176 O O . GLY A 1 159 ? 14.268 2.404 -25.014 1.00 93.06 159 GLY A O 1
ATOM 1177 N N . ALA A 1 160 ? 15.218 1.327 -23.275 1.00 97.44 160 ALA A N 1
ATOM 1178 C CA . ALA A 1 160 ? 14.103 0.427 -23.032 1.00 97.44 160 ALA A CA 1
ATOM 1179 C C . ALA A 1 160 ? 12.896 1.203 -22.483 1.00 97.44 160 ALA A C 1
ATOM 1181 O O . ALA A 1 160 ? 13.004 2.335 -22.005 1.00 97.44 160 ALA A O 1
ATOM 1182 N N . HIS A 1 161 ? 11.717 0.602 -22.564 1.00 98.38 161 HIS A N 1
ATOM 1183 C CA . HIS A 1 161 ? 10.502 1.189 -22.011 1.00 98.38 161 HIS A CA 1
ATOM 1184 C C . HIS A 1 161 ? 9.474 0.111 -21.699 1.00 98.38 161 HIS A C 1
ATOM 1186 O O . HIS A 1 161 ? 9.551 -0.993 -22.234 1.00 98.38 161 HIS A O 1
ATOM 1192 N N . MET A 1 162 ? 8.488 0.454 -20.877 1.00 98.50 162 MET A N 1
ATOM 1193 C CA . MET A 1 162 ? 7.273 -0.342 -20.749 1.00 98.50 162 MET A CA 1
ATOM 1194 C C . MET A 1 162 ? 6.028 0.505 -20.989 1.00 98.50 162 MET A C 1
ATOM 1196 O O . MET A 1 162 ? 6.021 1.698 -20.685 1.00 98.50 162 MET A O 1
ATOM 1200 N N . MET A 1 163 ? 4.989 -0.109 -21.538 1.00 98.56 163 MET A N 1
ATOM 1201 C CA . MET A 1 163 ? 3.651 0.466 -21.646 1.00 98.56 163 MET A CA 1
ATOM 1202 C C . MET A 1 163 ? 2.796 -0.086 -20.510 1.00 98.56 163 MET A C 1
ATOM 1204 O O . MET A 1 163 ? 2.857 -1.281 -20.253 1.00 98.56 163 MET A O 1
ATOM 1208 N N . ILE A 1 164 ? 2.031 0.757 -19.817 1.00 98.56 164 ILE A N 1
ATOM 1209 C CA . ILE A 1 164 ? 1.091 0.350 -18.765 1.00 98.56 164 ILE A CA 1
ATOM 1210 C C . ILE A 1 164 ? -0.293 0.854 -19.150 1.00 98.56 164 ILE A C 1
ATOM 1212 O O . ILE A 1 164 ? -0.560 2.055 -19.096 1.00 98.56 164 ILE A O 1
ATOM 1216 N N . GLU A 1 165 ? -1.179 -0.068 -19.506 1.00 97.62 165 GLU A N 1
ATOM 1217 C CA . GLU A 1 165 ? -2.487 0.249 -20.067 1.00 97.62 165 GLU A CA 1
ATOM 1218 C C . GLU A 1 165 ? -3.600 -0.421 -19.251 1.00 97.62 165 GLU A C 1
ATOM 1220 O O . GLU A 1 165 ? -3.789 -1.642 -19.315 1.00 97.62 165 GLU A O 1
ATOM 1225 N N . PRO A 1 166 ? -4.355 0.346 -18.443 1.00 96.12 166 PRO A N 1
ATOM 1226 C CA . PRO A 1 166 ? -5.551 -0.178 -17.807 1.00 96.12 166 PRO A CA 1
ATOM 1227 C C . PRO A 1 166 ? -6.631 -0.439 -18.862 1.00 96.12 166 PRO A C 1
ATOM 1229 O O . PRO A 1 166 ? -7.007 0.437 -19.636 1.00 96.12 166 PRO A O 1
ATOM 1232 N N . THR A 1 167 ? -7.170 -1.652 -18.861 1.00 94.56 167 THR A N 1
ATOM 1233 C CA . THR A 1 167 ? -8.363 -2.021 -19.628 1.00 94.56 167 THR A CA 1
ATOM 1234 C C . THR A 1 167 ? -9.563 -2.137 -18.689 1.00 94.56 167 THR A C 1
ATOM 1236 O O . THR A 1 167 ? -9.453 -1.969 -17.474 1.00 94.56 167 THR A O 1
ATOM 1239 N N . ARG A 1 168 ? -10.726 -2.516 -19.229 1.00 89.75 168 ARG A N 1
ATOM 1240 C CA . ARG A 1 168 ? -11.916 -2.800 -18.417 1.00 89.75 168 ARG A CA 1
ATOM 1241 C C . ARG A 1 168 ? -11.711 -3.935 -17.404 1.00 89.75 168 ARG A C 1
ATOM 1243 O O . ARG A 1 168 ? -12.327 -3.915 -16.343 1.00 89.75 168 ARG A O 1
ATOM 1250 N N . ALA A 1 169 ? -10.931 -4.958 -17.753 1.00 92.00 169 ALA A N 1
ATOM 1251 C CA . ALA A 1 169 ? -10.827 -6.181 -16.950 1.00 92.00 169 ALA A CA 1
ATOM 1252 C C . ALA A 1 169 ? -9.521 -6.255 -16.148 1.00 92.00 169 ALA A C 1
ATOM 1254 O O . ALA A 1 169 ? -9.522 -6.689 -14.993 1.00 92.00 169 ALA A O 1
ATOM 1255 N N . LEU A 1 170 ? -8.420 -5.832 -16.765 1.00 97.12 170 LEU A N 1
ATOM 1256 C CA . LEU A 1 170 ? -7.060 -5.997 -16.256 1.00 97.12 170 LEU A CA 1
ATOM 1257 C C . LEU A 1 170 ? -6.151 -4.850 -16.696 1.00 97.12 170 LEU A C 1
ATOM 1259 O O . LEU A 1 170 ? -6.481 -4.105 -17.617 1.00 97.12 170 LEU A O 1
ATOM 1263 N N . VAL A 1 171 ? -4.992 -4.735 -16.062 1.00 98.38 171 VAL A N 1
ATOM 1264 C CA . VAL A 1 171 ? -3.910 -3.847 -16.497 1.00 98.38 171 VAL A CA 1
ATOM 1265 C C . VAL A 1 171 ? -2.934 -4.658 -17.341 1.00 98.38 171 VAL A C 1
ATOM 1267 O O . VAL A 1 171 ? -2.394 -5.655 -16.860 1.00 98.38 171 VAL A O 1
ATOM 1270 N N . ALA A 1 172 ? -2.721 -4.242 -18.586 1.00 98.62 172 ALA A N 1
ATOM 1271 C CA . ALA A 1 172 ? -1.728 -4.834 -19.471 1.00 98.62 172 ALA A CA 1
ATOM 1272 C C . ALA A 1 172 ? -0.414 -4.056 -19.363 1.00 98.62 172 ALA A C 1
ATOM 1274 O O . ALA A 1 172 ? -0.419 -2.824 -19.338 1.00 98.62 172 ALA A O 1
ATOM 1275 N N . VAL A 1 173 ? 0.701 -4.778 -19.278 1.00 98.81 173 VAL A N 1
ATOM 1276 C CA . VAL A 1 173 ? 2.044 -4.201 -19.274 1.00 98.81 173 VAL A CA 1
ATOM 1277 C C . VAL A 1 173 ? 2.870 -4.853 -20.371 1.00 98.81 173 VAL A C 1
ATOM 1279 O O . VAL A 1 173 ? 2.988 -6.070 -20.374 1.00 98.81 173 VAL A O 1
ATOM 1282 N N . ASP A 1 174 ? 3.453 -4.064 -21.267 1.00 98.69 174 ASP A N 1
ATOM 1283 C CA . ASP A 1 174 ? 4.305 -4.541 -22.369 1.00 98.69 174 ASP A CA 1
ATOM 1284 C C . ASP A 1 174 ? 5.716 -3.961 -22.235 1.00 98.69 174 ASP A C 1
ATOM 1286 O O . ASP A 1 174 ? 5.860 -2.752 -22.048 1.00 98.69 174 ASP A O 1
ATOM 1290 N N . VAL A 1 175 ? 6.759 -4.795 -22.300 1.00 98.62 175 VAL A N 1
ATOM 1291 C CA . VAL A 1 175 ? 8.161 -4.389 -22.099 1.00 98.62 175 VAL A CA 1
ATOM 1292 C C . VAL A 1 175 ? 8.953 -4.483 -23.398 1.00 98.62 175 VAL A C 1
ATOM 1294 O O . VAL A 1 175 ? 9.088 -5.541 -24.004 1.00 98.62 175 VAL A O 1
ATOM 1297 N N . ASN A 1 176 ? 9.603 -3.380 -23.761 1.00 98.00 176 ASN A N 1
ATOM 1298 C CA . ASN A 1 176 ? 10.366 -3.237 -24.993 1.00 98.00 176 ASN A CA 1
ATOM 1299 C C . ASN A 1 176 ? 11.839 -2.931 -24.704 1.00 98.00 176 ASN A C 1
ATOM 1301 O O . ASN A 1 176 ? 12.163 -2.054 -23.901 1.00 98.00 176 ASN A O 1
ATOM 1305 N N . THR A 1 177 ? 12.748 -3.595 -25.423 1.00 96.75 177 THR A N 1
ATOM 1306 C CA . THR A 1 177 ? 14.207 -3.425 -25.265 1.00 96.75 177 THR A CA 1
ATOM 1307 C C . THR A 1 177 ? 14.746 -2.118 -25.843 1.00 96.75 177 THR A C 1
ATOM 1309 O O . THR A 1 177 ? 15.876 -1.735 -25.546 1.00 96.75 177 THR A O 1
ATOM 1312 N N . GLY A 1 178 ? 13.955 -1.418 -26.662 1.00 94.19 178 GLY A N 1
ATOM 1313 C CA . GLY A 1 178 ? 14.401 -0.207 -27.344 1.00 94.19 178 GLY A CA 1
ATOM 1314 C C . GLY A 1 178 ? 15.502 -0.504 -28.375 1.00 94.19 178 GLY A C 1
ATOM 1315 O O . GLY A 1 178 ? 15.422 -1.522 -29.063 1.00 94.19 178 GLY A O 1
ATOM 1316 N N . PRO A 1 179 ? 16.515 0.372 -28.524 1.00 94.00 179 PRO A N 1
ATOM 1317 C CA . PRO A 1 179 ? 17.551 0.223 -29.547 1.00 94.00 179 PRO A CA 1
ATOM 1318 C C . PRO A 1 179 ? 18.644 -0.803 -29.192 1.00 94.00 179 PRO A C 1
ATOM 1320 O O . PRO A 1 179 ? 19.469 -1.119 -30.051 1.00 94.00 179 PRO A O 1
ATOM 1323 N N . ASP A 1 180 ? 18.694 -1.310 -27.951 1.00 90.75 180 ASP A N 1
ATOM 1324 C CA . ASP A 1 180 ? 19.678 -2.323 -27.551 1.00 90.75 180 ASP A CA 1
ATOM 1325 C C . ASP A 1 180 ? 19.359 -3.664 -28.233 1.00 90.75 180 ASP A C 1
ATOM 1327 O O . ASP A 1 180 ? 18.303 -4.263 -28.026 1.00 90.75 180 ASP A O 1
ATOM 1331 N N . THR A 1 181 ? 20.298 -4.132 -29.054 1.00 90.69 181 THR A N 1
ATOM 1332 C CA . THR A 1 181 ? 20.231 -5.406 -29.791 1.00 90.69 181 THR A CA 1
ATOM 1333 C C . THR A 1 181 ? 21.201 -6.450 -29.237 1.00 90.69 181 THR A C 1
ATOM 1335 O O . THR A 1 181 ? 21.400 -7.509 -29.836 1.00 90.69 181 THR A O 1
ATOM 1338 N N . SER A 1 182 ? 21.827 -6.175 -28.090 1.00 92.19 182 SER A N 1
ATOM 1339 C CA . SER A 1 182 ? 22.729 -7.119 -27.442 1.00 92.19 182 SER A CA 1
ATOM 1340 C C . SER A 1 182 ? 21.977 -8.363 -26.946 1.00 92.19 182 SER A C 1
ATOM 1342 O O . SER A 1 182 ? 20.800 -8.284 -26.591 1.00 92.19 182 SER A O 1
ATOM 1344 N N . PRO A 1 183 ? 22.650 -9.521 -26.813 1.00 89.38 183 PRO A N 1
ATOM 1345 C CA . PRO A 1 183 ? 22.021 -10.731 -26.276 1.00 89.38 183 PRO A CA 1
ATOM 1346 C C . PRO A 1 183 ? 21.420 -10.566 -24.869 1.00 89.38 183 PRO A C 1
ATOM 1348 O O . PRO A 1 183 ? 20.551 -11.337 -24.479 1.00 89.38 183 PRO A O 1
ATOM 1351 N N . ALA A 1 184 ? 21.881 -9.570 -24.104 1.00 91.50 184 ALA A N 1
ATOM 1352 C CA . ALA A 1 184 ? 21.401 -9.275 -22.757 1.00 91.50 184 ALA A CA 1
ATOM 1353 C C . ALA A 1 184 ? 20.278 -8.219 -22.719 1.00 91.50 184 ALA A C 1
ATOM 1355 O O . ALA A 1 184 ? 19.780 -7.924 -21.632 1.00 91.50 184 ALA A O 1
ATOM 1356 N N . ALA A 1 185 ? 19.886 -7.643 -23.862 1.00 94.12 185 ALA A N 1
ATOM 1357 C CA . ALA A 1 185 ? 18.927 -6.539 -23.934 1.00 94.12 185 ALA A CA 1
ATOM 1358 C C . ALA A 1 185 ? 17.579 -6.894 -23.285 1.00 94.12 185 ALA A C 1
ATOM 1360 O O . ALA A 1 185 ? 17.077 -6.137 -22.455 1.00 94.12 185 ALA A O 1
ATOM 1361 N N . GLY A 1 186 ? 17.044 -8.085 -23.589 1.00 95.81 186 GLY A N 1
ATOM 1362 C CA . GLY A 1 186 ? 15.791 -8.586 -23.011 1.00 95.81 186 GLY A CA 1
ATOM 1363 C C . GLY A 1 186 ? 15.848 -8.672 -21.487 1.00 95.81 186 GLY A C 1
ATOM 1364 O O . GLY A 1 186 ? 15.023 -8.078 -20.797 1.00 95.81 186 GLY A O 1
ATOM 1365 N N . LEU A 1 187 ? 16.874 -9.336 -20.943 1.00 95.75 187 LEU A N 1
ATOM 1366 C CA . LEU A 1 187 ? 17.027 -9.484 -19.495 1.00 95.75 187 LEU A CA 1
ATOM 1367 C C . LEU A 1 187 ? 17.212 -8.131 -18.791 1.00 95.75 187 LEU A C 1
ATOM 1369 O O . LEU A 1 187 ? 16.599 -7.903 -17.750 1.00 95.75 187 LEU A O 1
ATOM 1373 N N . LYS A 1 188 ? 18.013 -7.217 -19.356 1.00 96.00 188 LYS A N 1
ATOM 1374 C CA . LYS A 1 188 ? 18.217 -5.870 -18.797 1.00 96.00 188 LYS A CA 1
ATOM 1375 C C . LYS A 1 188 ? 16.910 -5.077 -18.738 1.00 96.00 188 LYS A C 1
ATOM 1377 O O . LYS A 1 188 ? 16.565 -4.568 -17.672 1.00 96.00 188 LYS A O 1
ATOM 1382 N N . ALA A 1 189 ? 16.169 -5.021 -19.847 1.00 97.75 189 ALA A N 1
ATOM 1383 C CA . ALA A 1 189 ? 14.887 -4.319 -19.922 1.00 97.75 189 ALA A CA 1
ATOM 1384 C C . ALA A 1 189 ? 13.864 -4.911 -18.941 1.00 97.75 189 ALA A C 1
ATOM 1386 O O . ALA A 1 189 ? 13.228 -4.181 -18.184 1.00 97.75 189 ALA A O 1
ATOM 1387 N N . ASN A 1 190 ? 13.774 -6.241 -18.886 1.00 98.19 190 ASN A N 1
ATOM 1388 C CA . ASN A 1 190 ? 12.859 -6.953 -18.001 1.00 98.19 190 ASN A CA 1
ATOM 1389 C C . ASN A 1 190 ? 13.172 -6.726 -16.516 1.00 98.19 190 ASN A C 1
ATOM 1391 O O . ASN A 1 190 ? 12.255 -6.530 -15.722 1.00 98.19 190 ASN A O 1
ATOM 1395 N N . VAL A 1 191 ? 14.452 -6.710 -16.128 1.00 97.88 191 VAL A N 1
ATOM 1396 C CA . VAL A 1 191 ? 14.863 -6.409 -14.747 1.00 97.88 191 VAL A CA 1
ATOM 1397 C C . VAL A 1 191 ? 14.546 -4.958 -14.379 1.00 97.88 191 VAL A C 1
ATOM 1399 O O . VAL A 1 191 ? 14.054 -4.716 -13.276 1.00 97.88 191 VAL A O 1
ATOM 1402 N N . ALA A 1 192 ? 14.786 -4.002 -15.283 1.00 98.12 192 ALA A N 1
ATOM 1403 C CA . ALA A 1 192 ? 14.433 -2.600 -15.061 1.00 98.12 192 ALA A CA 1
ATOM 1404 C C . ALA A 1 192 ? 12.913 -2.424 -14.891 1.00 98.12 192 ALA A C 1
ATOM 1406 O O . ALA A 1 192 ? 12.470 -1.828 -13.908 1.00 98.12 192 ALA A O 1
ATOM 1407 N N . ALA A 1 193 ? 12.116 -3.029 -15.779 1.00 98.50 193 ALA A N 1
ATOM 1408 C CA . ALA A 1 193 ? 10.657 -3.020 -15.695 1.00 98.50 193 ALA A CA 1
ATOM 1409 C C . ALA A 1 193 ? 10.156 -3.665 -14.393 1.00 98.50 193 ALA A C 1
ATOM 1411 O O . ALA A 1 193 ? 9.363 -3.069 -13.670 1.00 98.50 193 ALA A O 1
ATOM 1412 N N . ALA A 1 194 ? 10.665 -4.850 -14.038 1.00 97.88 194 ALA A N 1
ATOM 1413 C CA . ALA A 1 194 ? 10.266 -5.573 -12.831 1.00 97.88 194 ALA A CA 1
ATOM 1414 C C . ALA A 1 194 ? 10.552 -4.794 -11.535 1.00 97.88 194 ALA A C 1
ATOM 1416 O O . ALA A 1 194 ? 9.778 -4.885 -10.582 1.00 97.88 194 ALA A O 1
ATOM 1417 N N . ARG A 1 195 ? 11.650 -4.027 -11.491 1.00 97.44 195 ARG A N 1
ATOM 1418 C CA . ARG A 1 195 ? 11.995 -3.172 -10.343 1.00 97.44 195 ARG A CA 1
ATOM 1419 C C . ARG A 1 195 ? 11.077 -1.959 -10.221 1.00 97.44 195 ARG A C 1
ATOM 1421 O O . ARG A 1 195 ? 10.712 -1.603 -9.104 1.00 97.44 195 ARG A O 1
ATOM 1428 N N . ASP A 1 196 ? 10.713 -1.335 -11.340 1.00 97.56 196 ASP A N 1
ATOM 1429 C CA . ASP A 1 196 ? 9.930 -0.093 -11.339 1.00 97.56 196 ASP A CA 1
ATOM 1430 C C . ASP A 1 196 ? 8.407 -0.327 -11.306 1.00 97.56 196 ASP A C 1
ATOM 1432 O O . ASP A 1 196 ? 7.651 0.512 -10.811 1.00 97.56 196 ASP A O 1
ATOM 1436 N N . LEU A 1 197 ? 7.937 -1.490 -11.768 1.00 97.81 197 LEU A N 1
ATOM 1437 C CA . LEU A 1 197 ? 6.513 -1.814 -11.886 1.00 97.81 197 LEU A CA 1
ATOM 1438 C C . LEU A 1 197 ? 5.692 -1.581 -10.598 1.00 97.81 197 LEU A C 1
ATOM 1440 O O . LEU A 1 197 ? 4.658 -0.916 -10.696 1.00 97.81 197 LEU A O 1
ATOM 1444 N N . PRO A 1 198 ? 6.107 -2.024 -9.388 1.00 96.56 198 PRO A N 1
ATOM 1445 C CA . PRO A 1 198 ? 5.332 -1.761 -8.170 1.00 96.56 198 PRO A CA 1
ATOM 1446 C C . PRO A 1 198 ? 5.146 -0.264 -7.899 1.00 96.56 198 PRO A C 1
ATOM 1448 O O . PRO A 1 198 ? 4.078 0.174 -7.467 1.00 96.56 198 PRO A O 1
ATOM 1451 N N . ARG A 1 199 ? 6.183 0.546 -8.160 1.00 95.38 199 ARG A N 1
ATOM 1452 C CA . ARG A 1 199 ? 6.119 2.002 -7.991 1.00 95.38 199 ARG A CA 1
ATOM 1453 C C . ARG A 1 199 ? 5.131 2.605 -8.984 1.00 95.38 199 ARG A C 1
ATOM 1455 O O . ARG A 1 199 ? 4.291 3.401 -8.578 1.00 95.38 199 ARG A O 1
ATOM 1462 N N . GLN A 1 200 ? 5.191 2.196 -10.249 1.00 97.00 200 GLN A N 1
ATOM 1463 C CA . GLN A 1 200 ? 4.325 2.727 -11.302 1.00 97.00 200 GLN A CA 1
ATOM 1464 C C . GLN A 1 200 ? 2.850 2.356 -11.099 1.00 97.00 200 GLN A C 1
ATOM 1466 O O . GLN A 1 200 ? 1.986 3.217 -11.269 1.00 97.00 200 GLN A O 1
ATOM 1471 N N . LEU A 1 201 ? 2.559 1.119 -10.674 1.00 96.44 201 LEU A N 1
ATOM 1472 C CA . LEU A 1 201 ? 1.201 0.693 -10.316 1.00 96.44 201 LEU A CA 1
ATOM 1473 C C . LEU A 1 201 ? 0.665 1.500 -9.126 1.00 96.44 201 LEU A C 1
ATOM 1475 O O . LEU A 1 201 ? -0.449 2.016 -9.186 1.00 96.44 201 LEU A O 1
ATOM 1479 N N . ARG A 1 202 ? 1.469 1.669 -8.067 1.00 93.31 202 ARG A N 1
ATOM 1480 C CA . ARG A 1 202 ? 1.073 2.414 -6.862 1.00 93.31 202 ARG A CA 1
ATOM 1481 C C . ARG A 1 202 ? 0.812 3.893 -7.144 1.00 93.31 202 ARG A C 1
ATOM 1483 O O . ARG A 1 202 ? -0.185 4.426 -6.663 1.00 93.31 202 ARG A O 1
ATOM 1490 N N . LEU A 1 203 ? 1.689 4.548 -7.906 1.00 93.81 203 LEU A N 1
ATOM 1491 C CA . LEU A 1 203 ? 1.562 5.972 -8.233 1.00 93.81 203 LEU A CA 1
ATOM 1492 C C . LEU A 1 203 ? 0.398 6.260 -9.190 1.00 93.81 203 LEU A C 1
ATOM 1494 O O . LEU A 1 203 ? -0.214 7.316 -9.087 1.00 93.81 203 LEU A O 1
ATOM 1498 N N . ARG A 1 204 ? 0.042 5.313 -10.068 1.00 95.50 204 ARG A N 1
ATOM 1499 C CA . ARG A 1 204 ? -1.153 5.421 -10.923 1.00 95.50 204 ARG A CA 1
ATOM 1500 C C . ARG A 1 204 ? -2.444 4.961 -10.247 1.00 95.50 204 ARG A C 1
ATOM 1502 O O . ARG A 1 204 ? -3.492 5.034 -10.877 1.00 95.50 204 ARG A O 1
ATOM 1509 N N . GLY A 1 205 ? -2.389 4.456 -9.013 1.00 93.56 205 GLY A N 1
ATOM 1510 C CA . GLY A 1 205 ? -3.559 3.890 -8.334 1.00 93.56 205 GLY A CA 1
ATOM 1511 C C . GLY A 1 205 ? -4.109 2.628 -9.010 1.00 93.56 205 GLY A C 1
ATOM 1512 O O . GLY A 1 205 ? -5.298 2.345 -8.922 1.00 93.56 205 GLY A O 1
ATOM 1513 N N . LEU A 1 206 ? -3.261 1.869 -9.711 1.00 94.81 206 LEU A N 1
ATOM 1514 C CA . LEU A 1 206 ? -3.672 0.681 -10.454 1.00 94.81 206 LEU A CA 1
ATOM 1515 C C . LEU A 1 206 ? -3.655 -0.570 -9.568 1.00 94.81 206 LEU A C 1
ATOM 1517 O O . LEU A 1 206 ? -2.713 -0.835 -8.814 1.00 94.81 206 LEU A O 1
ATOM 1521 N N . GLY A 1 207 ? -4.712 -1.367 -9.695 1.00 93.44 207 GLY A N 1
ATOM 1522 C CA . GLY A 1 207 ? -4.896 -2.625 -8.981 1.00 93.44 207 GLY A CA 1
ATOM 1523 C C . GLY A 1 207 ? -5.912 -3.532 -9.675 1.00 93.44 207 GLY A C 1
ATOM 1524 O O . GLY A 1 207 ? -6.561 -3.160 -10.655 1.00 93.44 207 GLY A O 1
ATOM 1525 N N . GLY A 1 208 ? -6.077 -4.736 -9.142 1.00 94.31 208 GLY A N 1
ATOM 1526 C CA . GLY A 1 208 ? -6.790 -5.844 -9.766 1.00 94.31 208 GLY A CA 1
ATOM 1527 C C . GLY A 1 208 ? -5.828 -6.807 -10.450 1.00 94.31 208 GLY A C 1
ATOM 1528 O O . GLY A 1 208 ? -4.701 -6.983 -9.989 1.00 94.31 208 GLY A O 1
ATOM 1529 N N . GLN A 1 209 ? -6.290 -7.444 -11.527 1.00 97.62 209 GLN A N 1
ATOM 1530 C CA . GLN A 1 209 ? -5.448 -8.313 -12.347 1.00 97.62 209 GLN A CA 1
ATOM 1531 C C . GLN A 1 209 ? -4.467 -7.476 -13.167 1.00 97.62 209 GLN A C 1
ATOM 1533 O O . GLN A 1 209 ? -4.865 -6.498 -13.802 1.00 97.62 209 GLN A O 1
ATOM 1538 N N . VAL A 1 210 ? -3.201 -7.876 -13.152 1.00 98.38 210 VAL A N 1
ATOM 1539 C CA . VAL A 1 210 ? -2.125 -7.277 -13.939 1.00 98.38 210 VAL A CA 1
ATOM 1540 C C . VAL A 1 210 ? -1.424 -8.397 -14.695 1.00 98.38 210 VAL A C 1
ATOM 1542 O O . VAL A 1 210 ? -1.060 -9.418 -14.106 1.00 98.38 210 VAL A O 1
ATOM 1545 N N . VAL A 1 211 ? -1.236 -8.195 -15.993 1.00 98.62 211 VAL A N 1
ATOM 1546 C CA . VAL A 1 211 ? -0.552 -9.139 -16.876 1.00 98.62 211 VAL A CA 1
ATOM 1547 C C . VAL A 1 211 ? 0.621 -8.421 -17.521 1.00 98.62 211 VAL A C 1
ATOM 1549 O O . VAL A 1 211 ? 0.446 -7.342 -18.081 1.00 98.62 211 VAL A O 1
ATOM 1552 N N . VAL A 1 212 ? 1.809 -9.011 -17.419 1.00 98.75 212 VAL A N 1
ATOM 1553 C CA . VAL A 1 212 ? 3.053 -8.446 -17.947 1.00 98.75 212 VAL A CA 1
ATOM 1554 C C . VAL A 1 212 ? 3.571 -9.319 -19.083 1.00 98.75 212 VAL A C 1
ATOM 1556 O O . VAL A 1 212 ? 3.880 -10.495 -18.874 1.00 98.75 212 VAL A O 1
ATOM 1559 N N . ASP A 1 213 ? 3.677 -8.736 -20.271 1.00 98.56 213 ASP A N 1
ATOM 1560 C CA . ASP A 1 213 ? 4.406 -9.275 -21.410 1.00 98.56 213 ASP A CA 1
ATOM 1561 C C . ASP A 1 213 ? 5.845 -8.752 -21.361 1.00 98.56 213 ASP A C 1
ATOM 1563 O O . ASP A 1 213 ? 6.134 -7.581 -21.613 1.00 98.56 213 ASP A O 1
ATOM 1567 N N . PHE A 1 214 ? 6.752 -9.611 -20.908 1.00 98.56 214 PHE A N 1
ATOM 1568 C CA . PHE A 1 214 ? 8.165 -9.277 -20.815 1.00 98.56 214 PHE A CA 1
ATOM 1569 C C . PHE A 1 214 ? 8.844 -9.456 -22.174 1.00 98.56 214 PHE A C 1
ATOM 1571 O O . PHE A 1 214 ? 8.529 -10.385 -22.918 1.00 98.56 214 PHE A O 1
ATOM 1578 N N . ALA A 1 215 ? 9.864 -8.640 -22.447 1.00 97.31 215 ALA A N 1
ATOM 1579 C CA . ALA A 1 215 ? 10.669 -8.765 -23.652 1.00 97.31 215 ALA A CA 1
ATOM 1580 C C . ALA A 1 215 ? 11.224 -10.198 -23.800 1.00 97.31 215 ALA A C 1
ATOM 1582 O O . ALA A 1 215 ? 11.555 -10.835 -22.786 1.00 97.31 215 ALA A O 1
ATOM 1583 N N . PRO A 1 216 ? 11.386 -10.709 -25.038 1.00 94.19 216 PRO A N 1
ATOM 1584 C CA . PRO A 1 216 ? 11.833 -12.076 -25.277 1.00 94.19 216 PRO A CA 1
ATOM 1585 C C . PRO A 1 216 ? 13.102 -12.432 -24.496 1.00 94.19 216 PRO A C 1
ATOM 1587 O O . PRO A 1 216 ? 14.128 -11.758 -24.595 1.00 94.19 216 PRO A O 1
ATOM 1590 N N . MET A 1 217 ? 13.040 -13.525 -23.733 1.00 93.19 217 MET A N 1
ATOM 1591 C CA . MET A 1 217 ? 14.177 -14.036 -22.967 1.00 93.19 217 MET A CA 1
ATOM 1592 C C . MET A 1 217 ? 14.138 -15.568 -22.828 1.00 93.19 217 MET A C 1
ATOM 1594 O O . MET A 1 217 ? 13.060 -16.177 -22.865 1.00 93.19 217 MET A O 1
ATOM 1598 N N . PRO A 1 218 ? 15.294 -16.230 -22.637 1.00 93.00 218 PRO A N 1
ATOM 1599 C CA . PRO A 1 218 ? 15.357 -17.665 -22.383 1.00 93.00 218 PRO A CA 1
ATOM 1600 C C . PRO A 1 218 ? 14.540 -18.093 -21.155 1.00 93.00 218 PRO A C 1
ATOM 1602 O O . PRO A 1 218 ? 14.621 -17.486 -20.090 1.00 93.00 218 PRO A O 1
ATOM 1605 N N . LYS A 1 219 ? 13.828 -19.227 -21.244 1.00 93.25 219 LYS A N 1
ATOM 1606 C CA . LYS A 1 219 ? 13.017 -19.753 -20.124 1.00 93.25 219 LYS A CA 1
ATOM 1607 C C . LYS A 1 219 ? 13.809 -19.942 -18.824 1.00 93.25 219 LYS A C 1
ATOM 1609 O O . LYS A 1 219 ? 13.248 -19.762 -17.751 1.00 93.25 219 LYS A O 1
ATOM 1614 N N . ARG A 1 220 ? 15.103 -20.275 -18.911 1.00 93.31 220 ARG A N 1
ATOM 1615 C CA . ARG A 1 220 ? 15.991 -20.444 -17.744 1.00 93.31 220 ARG A CA 1
ATOM 1616 C C . ARG A 1 220 ? 16.212 -19.150 -16.947 1.00 93.31 220 ARG A C 1
ATOM 1618 O O . ARG A 1 220 ? 16.533 -19.219 -15.770 1.00 93.31 220 ARG A O 1
ATOM 1625 N N . GLU A 1 221 ? 16.021 -17.989 -17.574 1.00 94.38 221 GLU A N 1
ATOM 1626 C CA . GLU A 1 221 ? 16.212 -16.672 -16.949 1.00 94.38 221 GLU A CA 1
ATOM 1627 C C . GLU A 1 221 ? 14.944 -16.170 -16.245 1.00 94.38 221 GLU A C 1
ATOM 1629 O O . GLU A 1 221 ? 15.014 -15.249 -15.437 1.00 94.38 221 GLU A O 1
ATOM 1634 N N . ARG A 1 222 ? 13.792 -16.829 -16.448 1.00 95.75 222 ARG A N 1
ATOM 1635 C CA . ARG A 1 222 ? 12.531 -16.506 -15.756 1.00 95.75 222 ARG A CA 1
ATOM 1636 C C . ARG A 1 222 ? 12.666 -16.522 -14.234 1.00 95.75 222 ARG A C 1
ATOM 1638 O O . ARG A 1 222 ? 12.127 -15.645 -13.573 1.00 95.75 222 ARG A O 1
ATOM 1645 N N . HIS A 1 223 ? 13.448 -17.454 -13.685 1.00 95.75 223 HIS A N 1
ATOM 1646 C CA . HIS A 1 223 ? 13.685 -17.522 -12.239 1.00 95.75 223 HIS A CA 1
ATOM 1647 C C . HIS A 1 223 ? 14.356 -16.244 -11.699 1.00 95.75 223 HIS A C 1
ATOM 1649 O O . HIS A 1 223 ? 14.104 -15.859 -10.555 1.00 95.75 223 HIS A O 1
ATOM 1655 N N . ILE A 1 224 ? 15.216 -15.602 -12.499 1.00 96.44 224 ILE A N 1
ATOM 1656 C CA . ILE A 1 224 ? 15.891 -14.357 -12.118 1.00 96.44 224 ILE A CA 1
ATOM 1657 C C . ILE A 1 224 ? 14.839 -13.255 -11.991 1.00 96.44 224 ILE A C 1
ATOM 1659 O O . ILE A 1 224 ? 14.801 -12.554 -10.980 1.00 96.44 224 ILE A O 1
ATOM 1663 N N . LEU A 1 225 ? 13.935 -13.150 -12.971 1.00 97.19 225 LEU A N 1
ATOM 1664 C CA . LEU A 1 225 ? 12.814 -12.213 -12.905 1.00 97.19 225 LEU A CA 1
ATOM 1665 C C . LEU A 1 225 ? 11.900 -12.477 -11.707 1.00 97.19 225 LEU A C 1
ATOM 1667 O O . LEU A 1 225 ? 11.532 -11.525 -11.027 1.00 97.19 225 LEU A O 1
ATOM 1671 N N . ASP A 1 226 ? 11.584 -13.737 -11.400 1.00 96.94 226 ASP A N 1
ATOM 1672 C CA . ASP A 1 226 ? 10.755 -14.076 -10.236 1.00 96.94 226 ASP A CA 1
ATOM 1673 C C . ASP A 1 226 ? 11.378 -13.561 -8.935 1.00 96.94 226 ASP A C 1
ATOM 1675 O O . ASP A 1 226 ? 10.678 -13.049 -8.062 1.00 96.94 226 ASP A O 1
ATOM 1679 N N . GLN A 1 227 ? 12.701 -13.688 -8.790 1.00 97.38 227 GLN A N 1
ATOM 1680 C CA . GLN A 1 227 ? 13.421 -13.169 -7.628 1.00 97.38 227 GLN A CA 1
ATOM 1681 C C . GLN A 1 227 ? 13.376 -11.641 -7.572 1.00 97.38 227 GLN A C 1
ATOM 1683 O O . GLN A 1 227 ? 13.134 -11.081 -6.501 1.00 97.38 227 GLN A O 1
ATOM 1688 N N . VAL A 1 228 ? 13.563 -10.971 -8.713 1.00 97.81 228 VAL A N 1
ATOM 1689 C CA . VAL A 1 228 ? 13.491 -9.507 -8.803 1.00 97.81 228 VAL A CA 1
ATOM 1690 C C . VAL A 1 228 ? 12.085 -9.007 -8.472 1.00 97.81 228 VAL A C 1
ATOM 1692 O O . VAL A 1 228 ? 11.956 -8.110 -7.644 1.00 97.81 228 VAL A O 1
ATOM 1695 N N . LEU A 1 229 ? 11.038 -9.612 -9.036 1.00 97.12 229 LEU A N 1
ATOM 1696 C CA . LEU A 1 229 ? 9.644 -9.257 -8.760 1.00 97.12 229 LEU A CA 1
ATOM 1697 C C . LEU A 1 229 ? 9.296 -9.482 -7.288 1.00 97.12 229 LEU A C 1
ATOM 1699 O O . LEU A 1 229 ? 8.764 -8.584 -6.643 1.00 97.12 229 LEU A O 1
ATOM 1703 N N . LYS A 1 230 ? 9.657 -10.635 -6.713 1.00 96.12 230 LYS A N 1
ATOM 1704 C CA . LYS A 1 230 ? 9.438 -10.906 -5.281 1.00 96.12 230 LYS A CA 1
ATOM 1705 C C . LYS A 1 230 ? 10.119 -9.871 -4.390 1.00 96.12 230 LYS A C 1
ATOM 1707 O O . LYS A 1 230 ? 9.529 -9.436 -3.405 1.00 96.12 230 LYS A O 1
ATOM 1712 N N . ALA A 1 231 ? 11.345 -9.469 -4.724 1.00 96.38 231 ALA A N 1
ATOM 1713 C CA . ALA A 1 231 ? 12.055 -8.432 -3.984 1.00 96.38 231 ALA A CA 1
ATOM 1714 C C . ALA A 1 231 ? 11.389 -7.054 -4.145 1.00 96.38 231 ALA A C 1
ATOM 1716 O O . ALA A 1 231 ? 11.175 -6.368 -3.148 1.00 96.38 231 ALA A O 1
ATOM 1717 N N . ALA A 1 232 ? 11.017 -6.677 -5.371 1.00 96.12 232 ALA A N 1
ATOM 1718 C CA . ALA A 1 232 ? 10.421 -5.380 -5.689 1.00 96.12 232 ALA A CA 1
ATOM 1719 C C . ALA A 1 232 ? 9.023 -5.201 -5.066 1.00 96.12 232 ALA A C 1
ATOM 1721 O O . ALA A 1 232 ? 8.710 -4.138 -4.534 1.00 96.12 232 ALA A O 1
ATOM 1722 N N . PHE A 1 233 ? 8.204 -6.257 -5.057 1.00 95.06 233 PHE A N 1
ATOM 1723 C CA . PHE A 1 233 ? 6.868 -6.252 -4.451 1.00 95.06 233 PHE A CA 1
ATOM 1724 C C . PHE A 1 233 ? 6.872 -6.529 -2.940 1.00 95.06 233 PHE A C 1
ATOM 1726 O O . PHE A 1 233 ? 5.827 -6.437 -2.309 1.00 95.06 233 PHE A O 1
ATOM 1733 N N . LYS A 1 234 ? 8.023 -6.805 -2.308 1.00 90.62 234 LYS A N 1
ATOM 1734 C CA . LYS A 1 234 ? 8.092 -7.097 -0.862 1.00 90.62 234 LYS A CA 1
ATOM 1735 C C . LYS A 1 234 ? 7.521 -5.970 0.010 1.00 90.62 234 LYS A C 1
ATOM 1737 O O . LYS A 1 234 ? 6.952 -6.242 1.064 1.00 90.62 234 LYS A O 1
ATOM 1742 N N . ALA A 1 235 ? 7.703 -4.716 -0.409 1.00 81.06 235 ALA A N 1
ATOM 1743 C CA . ALA A 1 235 ? 7.156 -3.548 0.282 1.00 81.06 235 ALA A CA 1
ATOM 1744 C C . ALA A 1 235 ? 5.671 -3.291 -0.051 1.00 81.06 235 ALA A C 1
ATOM 1746 O O . ALA A 1 235 ? 4.985 -2.613 0.710 1.00 81.06 235 ALA A O 1
ATOM 1747 N N . ASP A 1 236 ? 5.173 -3.846 -1.158 1.00 78.00 236 ASP A N 1
ATOM 1748 C CA . ASP A 1 236 ? 3.784 -3.748 -1.616 1.00 78.00 236 ASP A CA 1
ATOM 1749 C C . ASP A 1 236 ? 3.021 -5.004 -1.160 1.00 78.00 236 ASP A C 1
ATOM 1751 O O . ASP A 1 236 ? 2.703 -5.896 -1.944 1.00 78.00 236 ASP A O 1
ATOM 1755 N N . GLY A 1 237 ? 2.801 -5.101 0.157 1.00 68.94 237 GLY A N 1
ATOM 1756 C CA . GLY A 1 237 ? 2.332 -6.314 0.849 1.00 68.94 237 GLY A CA 1
ATOM 1757 C C . GLY A 1 237 ? 0.946 -6.840 0.449 1.00 68.94 237 GLY A C 1
ATOM 1758 O O . GLY A 1 237 ? 0.550 -7.900 0.925 1.00 68.94 237 GLY A O 1
ATOM 1759 N N . ASP A 1 238 ? 0.242 -6.132 -0.433 1.00 83.50 238 ASP A N 1
ATOM 1760 C CA . ASP A 1 238 ? -1.082 -6.483 -0.952 1.00 83.50 238 ASP A CA 1
ATOM 1761 C C . ASP A 1 238 ? -1.034 -7.058 -2.388 1.00 83.50 238 ASP A C 1
ATOM 1763 O O . ASP A 1 238 ? -2.069 -7.188 -3.053 1.00 83.50 238 ASP A O 1
ATOM 1767 N N . ALA A 1 239 ? 0.162 -7.386 -2.892 1.00 93.56 239 ALA A N 1
ATOM 1768 C CA . ALA A 1 239 ? 0.359 -8.037 -4.182 1.00 93.56 239 ALA A CA 1
ATOM 1769 C C . ALA A 1 239 ? 0.536 -9.561 -4.048 1.00 93.56 239 ALA A C 1
ATOM 1771 O O . ALA A 1 239 ? 1.328 -10.053 -3.246 1.00 93.56 239 ALA A O 1
ATOM 1772 N N . ASN A 1 240 ? -0.157 -10.316 -4.898 1.00 95.88 240 ASN A N 1
ATOM 1773 C CA . ASN A 1 240 ? 0.037 -11.750 -5.085 1.00 95.88 240 ASN A CA 1
ATOM 1774 C C . ASN A 1 240 ? 0.639 -12.007 -6.469 1.00 95.88 240 ASN A C 1
ATOM 1776 O O . ASN A 1 240 ? 0.037 -11.667 -7.486 1.00 95.88 240 ASN A O 1
ATOM 1780 N N . LEU A 1 241 ? 1.821 -12.615 -6.497 1.00 97.25 241 LEU A N 1
ATOM 1781 C CA . LEU A 1 241 ? 2.549 -12.935 -7.720 1.00 97.25 241 LEU A CA 1
ATOM 1782 C C . LEU A 1 241 ? 2.193 -14.362 -8.158 1.00 97.25 241 LEU A C 1
ATOM 1784 O O . LEU A 1 241 ? 2.749 -15.321 -7.624 1.00 97.25 241 LEU A O 1
ATOM 1788 N N . ALA A 1 242 ? 1.263 -14.501 -9.106 1.00 97.12 242 ALA A N 1
ATOM 1789 C CA . ALA A 1 242 ? 0.767 -15.803 -9.557 1.00 97.12 242 ALA A CA 1
ATOM 1790 C C . ALA A 1 242 ? 1.815 -16.571 -10.382 1.00 97.12 242 ALA A C 1
ATOM 1792 O O . ALA A 1 242 ? 1.909 -17.794 -10.276 1.00 97.12 242 ALA A O 1
ATOM 1793 N N . GLY A 1 243 ? 2.649 -15.849 -11.136 1.00 96.94 243 GLY A N 1
ATOM 1794 C CA . GLY A 1 243 ? 3.783 -16.407 -11.870 1.00 96.94 243 GLY A CA 1
ATOM 1795 C C . GLY A 1 243 ? 3.561 -16.458 -13.380 1.00 96.94 243 GLY A C 1
ATOM 1796 O O . GLY A 1 243 ? 2.767 -15.706 -13.937 1.00 96.94 243 GLY A O 1
ATOM 1797 N N . TRP A 1 244 ? 4.309 -17.330 -14.057 1.00 97.69 244 TRP A N 1
ATOM 1798 C CA . TRP A 1 244 ? 4.299 -17.431 -15.517 1.00 97.69 244 TRP A CA 1
ATOM 1799 C C . TRP A 1 244 ? 3.141 -18.279 -16.040 1.00 97.69 244 TRP A C 1
ATOM 1801 O O . TRP A 1 244 ? 2.964 -19.430 -15.641 1.00 97.69 244 TRP A O 1
ATOM 1811 N N . THR A 1 245 ? 2.443 -17.754 -17.039 1.00 96.69 245 THR A N 1
ATOM 1812 C CA . THR A 1 245 ? 1.473 -18.498 -17.845 1.00 96.69 245 THR A CA 1
ATOM 1813 C C . THR A 1 245 ? 2.166 -19.462 -18.811 1.00 96.69 245 THR A C 1
ATOM 1815 O O . THR A 1 245 ? 3.362 -19.353 -19.116 1.00 96.69 245 THR A O 1
ATOM 1818 N N . THR A 1 246 ? 1.386 -20.383 -19.383 1.00 95.44 246 THR A N 1
ATOM 1819 C CA . THR A 1 246 ? 1.854 -21.299 -20.435 1.00 95.44 246 THR A CA 1
ATOM 1820 C C . THR A 1 246 ? 2.345 -20.557 -21.681 1.00 95.44 246 THR A C 1
ATOM 1822 O O . THR A 1 246 ? 3.323 -20.986 -22.295 1.00 95.44 246 THR A O 1
ATOM 1825 N N . LEU A 1 247 ? 1.707 -19.433 -22.030 1.00 94.88 247 LEU A N 1
ATOM 1826 C CA . LEU A 1 247 ? 2.060 -18.622 -23.199 1.00 94.88 247 LEU A CA 1
ATOM 1827 C C . LEU A 1 247 ? 3.231 -17.664 -22.943 1.00 94.88 247 LEU A C 1
ATOM 1829 O O . LEU A 1 247 ? 3.806 -17.147 -23.891 1.00 94.88 247 LEU A O 1
ATOM 1833 N N . GLY A 1 248 ? 3.658 -17.502 -21.688 1.00 95.12 248 GLY A N 1
ATOM 1834 C CA . GLY A 1 248 ? 4.858 -16.743 -21.341 1.00 95.12 248 GLY A CA 1
ATOM 1835 C C . GLY A 1 248 ? 4.621 -15.339 -20.801 1.00 95.12 248 GLY A C 1
ATOM 1836 O O . GLY A 1 248 ? 5.607 -14.668 -20.528 1.00 95.12 248 GLY A O 1
ATOM 1837 N N . LEU A 1 249 ? 3.370 -14.949 -20.566 1.00 98.12 249 LEU A N 1
ATOM 1838 C CA . LEU A 1 249 ? 3.021 -13.769 -19.771 1.00 98.12 249 LEU A CA 1
ATOM 1839 C C . LEU A 1 249 ? 3.263 -14.030 -18.282 1.00 98.12 249 LEU A C 1
ATOM 1841 O O . LEU A 1 249 ? 3.210 -15.186 -17.850 1.00 98.12 249 LEU A O 1
ATOM 1845 N N . TYR A 1 250 ? 3.468 -12.974 -17.503 1.00 98.56 250 TYR A N 1
ATOM 1846 C CA . TYR A 1 250 ? 3.523 -13.030 -16.044 1.00 98.56 250 TYR A CA 1
ATOM 1847 C C . TYR A 1 250 ? 2.255 -12.438 -15.429 1.00 98.56 250 TYR A C 1
ATOM 1849 O O . TYR A 1 250 ? 1.864 -11.323 -15.767 1.00 98.56 250 TYR A O 1
ATOM 1857 N N . GLU A 1 251 ? 1.632 -13.156 -14.503 1.00 98.50 251 GLU A N 1
ATOM 1858 C CA . GLU A 1 251 ? 0.387 -12.748 -13.856 1.00 98.50 251 GLU A CA 1
ATOM 1859 C C . GLU A 1 251 ? 0.614 -12.363 -12.396 1.00 98.50 251 GLU A C 1
ATOM 1861 O O . GLU A 1 251 ? 1.325 -13.031 -11.635 1.00 98.50 251 GLU A O 1
ATOM 1866 N N . LEU A 1 252 ? -0.044 -11.283 -11.987 1.00 98.12 252 LEU A N 1
ATOM 1867 C CA . LEU A 1 252 ? -0.151 -10.892 -10.591 1.00 98.12 252 LEU A CA 1
ATOM 1868 C C . LEU A 1 252 ? -1.496 -10.224 -10.309 1.00 98.12 252 LEU A C 1
ATOM 1870 O O . LEU A 1 252 ? -2.189 -9.740 -11.204 1.00 98.12 252 LEU A O 1
ATOM 1874 N N . THR A 1 253 ? -1.859 -10.171 -9.034 1.00 97.25 253 THR A N 1
ATOM 1875 C CA . THR A 1 253 ? -2.993 -9.378 -8.561 1.00 97.25 253 THR A CA 1
ATOM 1876 C C . THR A 1 253 ? -2.536 -8.413 -7.487 1.00 97.25 253 THR A C 1
ATOM 1878 O O . THR A 1 253 ? -1.796 -8.812 -6.593 1.00 97.25 253 THR A O 1
ATOM 1881 N N . ARG A 1 254 ? -3.020 -7.175 -7.525 1.00 94.62 254 ARG A N 1
ATOM 1882 C CA . ARG A 1 254 ? -2.775 -6.153 -6.498 1.00 94.62 254 ARG A CA 1
ATOM 1883 C C . ARG A 1 254 ? -4.110 -5.649 -5.956 1.00 94.62 254 ARG A C 1
ATOM 1885 O O . ARG A 1 254 ? -5.060 -5.512 -6.723 1.00 94.62 254 ARG A O 1
ATOM 1892 N N . LYS A 1 255 ? -4.225 -5.374 -4.659 1.00 91.25 255 LYS A N 1
ATOM 1893 C CA . LYS A 1 255 ? -5.462 -4.814 -4.085 1.00 91.25 255 LYS A CA 1
ATOM 1894 C C . LYS A 1 255 ? -5.843 -3.473 -4.742 1.00 91.25 255 LYS A C 1
ATOM 1896 O O . LYS A 1 255 ? -4.975 -2.670 -5.074 1.00 91.25 255 LYS A O 1
ATOM 1901 N N . ARG A 1 256 ? -7.148 -3.235 -4.928 1.00 88.19 256 ARG A N 1
ATOM 1902 C CA . ARG A 1 256 ? -7.708 -1.941 -5.367 1.00 88.19 256 ARG A CA 1
ATOM 1903 C C . ARG A 1 256 ? -8.018 -1.079 -4.147 1.00 88.19 256 ARG A C 1
ATOM 1905 O O . ARG A 1 256 ? -9.128 -1.102 -3.631 1.00 88.19 256 ARG A O 1
ATOM 1912 N N . ASP A 1 257 ? -7.000 -0.395 -3.649 1.00 86.31 257 ASP A N 1
ATOM 1913 C CA . ASP A 1 257 ? -7.050 0.429 -2.439 1.00 86.31 257 ASP A CA 1
ATOM 1914 C C . ASP A 1 257 ? -7.027 1.940 -2.724 1.00 86.31 257 ASP A C 1
ATOM 1916 O O . ASP A 1 257 ? -7.175 2.744 -1.807 1.00 86.31 257 ASP A O 1
ATOM 1920 N N . ARG A 1 258 ? -6.855 2.331 -3.992 1.00 87.19 258 ARG A N 1
ATOM 1921 C CA . ARG A 1 258 ? -6.782 3.720 -4.460 1.00 87.19 258 ARG A CA 1
ATOM 1922 C C . ARG A 1 258 ? -7.619 3.897 -5.722 1.00 87.19 258 ARG A C 1
ATOM 1924 O O . ARG A 1 258 ? -7.816 2.939 -6.467 1.00 87.19 258 ARG A O 1
ATOM 1931 N N . LEU A 1 259 ? -8.087 5.120 -5.949 1.00 88.56 259 LEU A N 1
ATOM 1932 C CA . LEU A 1 259 ? -8.639 5.509 -7.245 1.00 88.56 259 LEU A CA 1
ATOM 1933 C C . LEU A 1 259 ? -7.498 5.666 -8.264 1.00 88.56 259 LEU A C 1
ATOM 1935 O O . LEU A 1 259 ? -6.408 6.106 -7.876 1.00 88.56 259 LEU A O 1
ATOM 1939 N N . PRO A 1 260 ? -7.721 5.324 -9.545 1.00 91.31 260 PRO A N 1
ATOM 1940 C CA . PRO A 1 260 ? -6.751 5.580 -10.599 1.00 91.31 260 PRO A CA 1
ATOM 1941 C C . PRO A 1 260 ? -6.416 7.071 -10.714 1.00 91.31 260 PRO A C 1
ATOM 1943 O O . PRO A 1 260 ? -7.297 7.925 -10.632 1.00 91.31 260 PRO A O 1
ATOM 1946 N N . LEU A 1 261 ? -5.146 7.392 -10.969 1.00 92.25 261 LEU A N 1
ATOM 1947 C CA . LEU A 1 261 ? -4.686 8.778 -11.119 1.00 92.25 261 LEU A CA 1
ATOM 1948 C C . LEU A 1 261 ? -5.456 9.524 -12.219 1.00 92.25 261 LEU A C 1
ATOM 1950 O O . LEU A 1 261 ? -5.788 10.690 -12.047 1.00 92.25 261 LEU A O 1
ATOM 1954 N N . SER A 1 262 ? -5.792 8.830 -13.308 1.00 89.50 262 SER A N 1
ATOM 1955 C CA . SER A 1 262 ? -6.570 9.365 -14.431 1.00 89.50 262 SER A CA 1
ATOM 1956 C C . SER A 1 262 ? -7.999 9.777 -14.065 1.00 89.50 262 SER A C 1
ATOM 1958 O O . SER A 1 262 ? -8.610 10.539 -14.802 1.00 89.50 262 SER A O 1
ATOM 1960 N N . GLU A 1 263 ? -8.553 9.256 -12.967 1.00 88.06 263 GLU A N 1
ATOM 1961 C CA . GLU A 1 263 ? -9.869 9.672 -12.460 1.00 88.06 263 GLU A CA 1
ATOM 1962 C C . GLU A 1 263 ? -9.759 10.868 -11.504 1.00 88.06 263 GLU A C 1
ATOM 1964 O O . GLU A 1 263 ? -10.690 11.662 -11.401 1.00 88.06 263 GLU A O 1
ATOM 1969 N N . LEU A 1 264 ? -8.627 10.998 -10.805 1.00 86.06 264 LEU A N 1
ATOM 1970 C CA . LEU A 1 264 ? -8.382 12.062 -9.828 1.00 86.06 264 LEU A CA 1
ATOM 1971 C C . LEU A 1 264 ? -7.881 13.360 -10.473 1.00 86.06 264 LEU A C 1
ATOM 1973 O O . LEU A 1 264 ? -8.231 14.443 -10.013 1.00 86.06 264 LEU A O 1
ATOM 1977 N N . LEU A 1 265 ? -7.051 13.244 -11.510 1.00 82.56 265 LEU A N 1
ATOM 1978 C CA . LEU A 1 265 ? -6.458 14.353 -12.259 1.00 82.56 265 LEU A CA 1
ATOM 1979 C C . LEU A 1 265 ? -6.786 14.182 -13.754 1.00 82.56 265 LEU A C 1
ATOM 1981 O O . LEU A 1 265 ? -5.930 13.703 -14.508 1.00 82.56 265 LEU A O 1
ATOM 1985 N N . PRO A 1 266 ? -8.031 14.497 -14.165 1.00 61.16 266 PRO A N 1
ATOM 1986 C CA . PRO A 1 266 ? -8.469 14.355 -15.550 1.00 61.16 266 PRO A CA 1
ATOM 1987 C C . PRO A 1 266 ? -7.666 15.233 -16.516 1.00 61.16 266 PRO A C 1
ATOM 1989 O O . PRO A 1 266 ? -7.288 16.377 -16.170 1.00 61.16 266 PRO A O 1
#

Secondary structure (DSSP, 8-state):
---EE-S---TTSPPPEESS--EE-SSEEEEET--EEEE-TT---HHHHHHHHHHHHHHTTT--TTEEEEE-GGGSS--HHHHHHHHHHHHHHHHHHHH---SSS---SPPPPHHHHHHHHS-SSPPS----STTHHHHTTHHHHHHHHHSSEEE-GGG-EEEEEE-SSEEEEEEE-TT--STTHHHHHHHHHHHHHHHHHHHTT--EEEEEEPPS--GGGHHHHHHHHHHHGGG-TTEEEEEE-TTS-EEEEE---S--HHHH--

pLDDT: mean 93.79, std 5.34, range [61.16, 98.81]

Sequence (266 aa):
LLVQVSGPAEQGKAIPVTTRLLFKSRFAIITPDAPGLNISRRIKDDDRRAELSAIAEAGMAGASDSLGLILRSGCLEAEDQAVVEDIAAMRSLAEAVLADISGPPELLVDGPSAHDLAFRDWLDPAVDDADTGPESFERHGVTEALESLRSPRVALEAGAHMMIEPTRALVAVDVNTGPDTSPAAGLKANVAAARDLPRQLRLRGLGGQVVVDFAPMPKRERHILDQVLKAAFKADGDANLAGWTTLGLYELTRKRDRLPLSELLP

Foldseek 3Di:
DDWDQQADDDPPDDGDIDPFDWQAAQFKIKGFQDADEEEDPLQPDVVLVVLVVVLLCVLCPPPPRRIYMYTYPSSNPDDSVVNNVVSNVSSVLVVVSVVPPDDDDDDSDDDDDPVRCCVRPVCVPHDPDDDPDPCPCVVVVVVVVLVQLVAQWAAWPPRKIKGWDDDPAEIEIETGLGPDPDLCSQVRRLLRCLQCVVVSCVSQLHFFKYKYDGGDDDPVCQVVSVVSNCVNCVVLVQKDFPAADPVGITIIGGDNRGDGSVVVPD

Radius of gyration: 22.41 Å; chains: 1; bounding box: 54×49×62 Å